Protein AF-A0A4Y7LE16-F1 (afdb_monomer)

Foldseek 3Di:
DFADWAFAQWDDFLQDIDGPDDPVLVVLLQLLQVLLQKDFAEKEKEHHQVRLPDPADFFQVRLLVRLVVVLVVPDPHHKYKYWYWHQDPVRFTDIDIWMWHFDPVSNVCSVVVQWDPDDPPDDDRQWTAGPAFDADPNDTDRTHGSVVGTDTFAEAADHHLADPPQDHPNDPDHRALLSLVVLCVVCVVPAPLNSCRHSRSLSVVCVVDPSVPPSSLSSNCNNVVHHDDPVVVVVSVVSNVDRPPRVVVVCVVPPDDDCVRVPRITMITTMDRNPPDPPDSRYDYYNVVVVVSVVSRVPSDDDDDDDDDDDDDDDDDDDDDDDDDDDDDPPDDDDDDDDDDD

InterPro domains:
  IPR007717 Nuclear pore localisation protein NPL4, C-terminal [PF05021] (2-112)
  IPR007717 Nuclear pore localisation protein NPL4, C-terminal [cd08061] (2-205)
  IPR016563 Nuclear protein localization protein 4 [PTHR12710] (2-265)

Nearest PDB structures (foldseek):
  6geb-assembly2_L  TM=5.257E-01  e=1.261E+00  Legionella pneumophila
  4fma-assembly17_L  TM=4.289E-01  e=3.053E+00  Escherichia coli
  3pcs-assembly1_A  TM=2.298E-01  e=1.189E+00  Escherichia coli O157:H7
  6j5i-assembly1_G  TM=2.534E-01  e=3.435E+00  Sus scrofa

Radius of gyration: 23.83 Å; Cα contacts (8 Å, |Δi|>4): 488; chains: 1; bounding box: 66×60×65 Å

Secondary structure (DSSP, 8-state):
-EEEEEEPPEEE-SS-EEE---HHHHHHHHHHHHHTTEEEEEEEEEEPTTTTTSS-SS-HHHHHHHHHHHHHH--SS-EEEEEEEEE-TTSPEEEEEEEEEE-HHHHHHHHTT-B-----SS--TTEEEEEEEEEETTEEEEEEEGGGGEEE-EEE----SSB--SPPTTSSSPPPTTHHHHHHHHTTTS-HHHHT-BHHHHHHHTTTS-TTTHHHHHHHHHHHTPPPPHHHHHHHHHHHHS---THHHHHHHS-----TT-TT--EEEEEEETT-----TTEEEBSHHHHHHHHHHHS----------------------PPP------SS----------

Solvent-accessible surface area (backbone atoms only — not comparable to full-atom values): 20648 Å² total; per-residue (Å²): 81,43,53,54,72,50,58,50,46,65,54,49,49,69,86,47,76,42,80,51,85,49,74,69,60,52,51,50,52,52,48,49,32,51,30,48,47,26,40,80,42,31,38,35,37,42,40,30,62,78,57,57,71,47,102,50,93,50,40,38,70,55,48,49,52,51,31,48,55,40,53,72,64,72,50,93,70,40,39,42,35,40,36,37,41,41,77,45,100,87,73,47,65,46,78,44,79,49,35,27,25,71,30,74,65,45,34,50,40,51,77,72,61,34,57,58,84,84,72,61,99,87,64,68,49,48,35,39,49,38,80,52,76,42,77,57,95,91,38,80,36,43,66,41,60,40,71,81,33,56,38,84,35,46,80,41,77,34,86,51,94,50,52,85,80,57,71,58,65,73,45,96,64,60,60,57,51,54,45,63,33,53,52,46,63,73,35,61,89,50,60,70,38,66,56,59,26,25,65,50,50,48,59,58,48,47,78,81,38,52,71,88,56,49,42,42,53,52,23,41,22,42,58,70,68,37,86,64,57,67,69,58,53,52,51,54,52,49,54,35,72,41,78,47,71,56,53,64,57,51,47,71,76,50,68,92,66,91,54,91,53,37,88,65,55,57,49,29,41,33,26,21,53,66,82,61,74,85,82,55,98,53,62,45,25,39,39,68,60,65,61,47,52,55,53,62,52,65,71,74,79,82,87,89,86,85,92,85,83,88,86,89,85,86,83,89,87,85,86,89,83,83,84,88,79,81,93,80,84,92,85,83,86,84,77,86,86,79,88,84,91,134

pLDDT: mean 72.23, std 23.32, range [19.69, 95.25]

Mean predicted aligned error: 13.64 Å

Organism: Papaver somniferum (NCBI:txid3469)

Structure (mmCIF, N/CA/C/O backbone):
data_AF-A0A4Y7LE16-F1
#
_entry.id   AF-A0A4Y7LE16-F1
#
loop_
_atom_site.group_PDB
_atom_site.id
_atom_site.type_symbol
_atom_site.label_atom_id
_atom_site.label_alt_id
_atom_site.label_comp_id
_atom_site.label_asym_id
_atom_site.label_entity_id
_atom_site.label_seq_id
_atom_site.pdbx_PDB_ins_code
_atom_site.Cartn_x
_atom_site.Cartn_y
_atom_site.Cartn_z
_atom_site.occupancy
_atom_site.B_iso_or_equiv
_atom_site.auth_seq_id
_atom_site.auth_comp_id
_atom_site.auth_asym_id
_atom_site.auth_atom_id
_atom_site.pdbx_PDB_model_num
ATOM 1 N N . MET A 1 1 ? -11.922 -4.313 -5.115 1.00 74.44 1 MET A N 1
ATOM 2 C CA . MET A 1 1 ? -12.400 -3.127 -4.373 1.00 74.44 1 MET A CA 1
ATOM 3 C C . MET A 1 1 ? -11.354 -2.796 -3.331 1.00 74.44 1 MET A C 1
ATOM 5 O O . MET A 1 1 ? -11.123 -3.649 -2.492 1.00 74.44 1 MET A O 1
ATOM 9 N N . VAL A 1 2 ? -10.659 -1.663 -3.438 1.00 82.69 2 VAL A N 1
ATOM 10 C CA . VAL A 1 2 ? -9.648 -1.237 -2.458 1.00 82.69 2 VAL A CA 1
ATOM 11 C C . VAL A 1 2 ? -10.363 -0.789 -1.188 1.00 82.69 2 VAL A C 1
ATOM 13 O O . VAL A 1 2 ? -11.269 0.041 -1.250 1.00 82.69 2 VAL A O 1
ATOM 16 N N . ASN A 1 3 ? -9.979 -1.375 -0.056 1.00 85.38 3 ASN A N 1
ATOM 17 C CA . ASN A 1 3 ? -10.619 -1.181 1.242 1.00 85.38 3 ASN A CA 1
ATOM 18 C C . ASN A 1 3 ? -9.786 -0.321 2.194 1.00 85.38 3 ASN A C 1
ATOM 20 O O . ASN A 1 3 ? -10.369 0.400 2.996 1.00 85.38 3 ASN A O 1
ATOM 24 N N . PHE A 1 4 ? -8.459 -0.387 2.099 1.00 88.88 4 PHE A N 1
ATOM 25 C CA . PHE A 1 4 ? -7.540 0.483 2.825 1.00 88.88 4 PHE A CA 1
ATOM 26 C C . PHE A 1 4 ? -6.203 0.587 2.083 1.00 88.88 4 PHE A C 1
ATOM 28 O O . PHE A 1 4 ? -5.933 -0.167 1.138 1.00 88.88 4 PHE A O 1
ATOM 35 N N . ILE A 1 5 ? -5.392 1.548 2.515 1.00 90.19 5 ILE A N 1
ATOM 36 C CA . ILE A 1 5 ? -4.054 1.828 2.007 1.00 90.19 5 ILE A CA 1
ATOM 37 C C . ILE A 1 5 ? -3.105 1.810 3.208 1.00 90.19 5 ILE A C 1
ATOM 39 O O . ILE A 1 5 ? -3.462 2.340 4.253 1.00 90.19 5 ILE A O 1
ATOM 43 N N . TYR A 1 6 ? -1.932 1.198 3.070 1.00 90.75 6 TYR A N 1
ATOM 44 C CA . TYR A 1 6 ? -0.879 1.229 4.092 1.00 90.75 6 TYR A CA 1
ATOM 45 C C . TYR A 1 6 ? 0.316 2.023 3.563 1.00 90.75 6 TYR A C 1
ATOM 47 O O . TYR A 1 6 ? 0.884 1.641 2.534 1.00 90.75 6 TYR A O 1
ATOM 55 N N . GLU A 1 7 ? 0.657 3.123 4.238 1.00 87.25 7 GLU A N 1
ATOM 56 C CA . GLU A 1 7 ? 1.784 3.999 3.891 1.00 87.25 7 GLU A CA 1
ATOM 57 C C . GLU A 1 7 ? 3.073 3.380 4.451 1.00 87.25 7 GLU A C 1
ATOM 59 O O . GLU A 1 7 ? 3.220 3.198 5.661 1.00 87.25 7 GLU A O 1
ATOM 64 N N . MET A 1 8 ? 3.991 3.000 3.559 1.00 83.75 8 MET A N 1
ATOM 65 C CA . MET A 1 8 ? 5.262 2.402 3.969 1.00 83.75 8 MET A CA 1
ATOM 66 C C . MET A 1 8 ? 6.151 3.460 4.629 1.00 83.75 8 MET A C 1
ATOM 68 O O . MET A 1 8 ? 6.063 4.634 4.267 1.00 83.75 8 MET A O 1
ATOM 72 N N . PRO A 1 9 ? 7.071 3.067 5.527 1.00 81.94 9 PRO A N 1
ATOM 73 C CA . PRO A 1 9 ? 8.130 3.964 5.946 1.00 81.94 9 PRO A CA 1
ATOM 74 C C . PRO A 1 9 ? 8.926 4.398 4.714 1.00 81.94 9 PRO A C 1
ATOM 76 O O . PRO A 1 9 ? 9.397 3.574 3.926 1.00 81.94 9 PRO A O 1
ATOM 79 N N . GLU A 1 10 ? 9.064 5.702 4.534 1.00 78.19 10 GLU A N 1
ATOM 80 C CA . GLU A 1 10 ? 9.651 6.293 3.339 1.00 78.19 10 GLU A CA 1
ATOM 81 C C . GLU A 1 10 ? 10.531 7.484 3.702 1.00 78.19 10 GLU A C 1
ATOM 83 O O . GLU A 1 10 ? 10.336 8.158 4.715 1.00 78.19 10 GLU A O 1
ATOM 88 N N . GLN A 1 11 ? 11.544 7.724 2.875 1.00 73.31 11 GLN A N 1
ATOM 89 C CA . GLN A 1 11 ? 12.444 8.855 3.014 1.00 73.31 11 GLN A CA 1
ATOM 90 C C . GLN A 1 11 ? 12.737 9.427 1.635 1.00 73.31 11 GLN A C 1
ATOM 92 O O . GLN A 1 11 ? 13.191 8.714 0.744 1.00 73.31 11 GLN A O 1
ATOM 97 N N . GLY A 1 12 ? 12.514 10.723 1.450 1.00 64.62 12 GLY A N 1
ATOM 98 C CA . GLY A 1 12 ? 12.685 11.327 0.140 1.00 64.62 12 GLY A CA 1
ATOM 99 C C . GLY A 1 12 ? 12.880 12.830 0.156 1.00 64.62 12 GLY A C 1
ATOM 100 O O . GLY A 1 12 ? 12.658 13.511 1.157 1.00 64.62 12 GLY A O 1
ATOM 101 N N . THR A 1 13 ? 13.318 13.328 -0.992 1.00 64.12 13 THR A N 1
ATOM 102 C CA . THR A 1 13 ? 13.233 14.733 -1.387 1.00 64.12 13 THR A CA 1
ATOM 103 C C . THR A 1 13 ? 12.050 14.907 -2.347 1.00 64.12 13 THR A C 1
ATOM 105 O O . THR A 1 13 ? 11.419 13.930 -2.738 1.00 64.12 13 THR A O 1
ATOM 108 N N . GLU A 1 14 ? 11.770 16.137 -2.783 1.00 60.12 14 GLU A N 1
ATOM 109 C CA . GLU A 1 14 ? 10.731 16.438 -3.790 1.00 60.12 14 GLU A CA 1
ATOM 110 C C . GLU A 1 14 ? 10.923 15.670 -5.120 1.00 60.12 14 GLU A C 1
ATOM 112 O O . GLU A 1 14 ? 9.996 15.509 -5.912 1.00 60.12 14 GLU A O 1
ATOM 117 N N . GLU A 1 15 ? 12.139 15.195 -5.390 1.00 56.81 15 GLU A N 1
ATOM 118 C CA . GLU A 1 15 ? 12.499 14.578 -6.668 1.00 56.81 15 GLU A CA 1
ATOM 119 C C . GLU A 1 15 ? 12.631 13.058 -6.589 1.00 56.81 15 GLU A C 1
ATOM 121 O O . GLU A 1 15 ? 12.464 12.388 -7.607 1.00 56.81 15 GLU A O 1
ATOM 126 N N . ASN A 1 16 ? 12.942 12.516 -5.407 1.00 63.41 16 ASN A N 1
ATOM 127 C CA . ASN A 1 16 ? 13.223 11.098 -5.213 1.00 63.41 16 ASN A CA 1
ATOM 128 C C . ASN A 1 16 ? 12.703 10.625 -3.859 1.00 63.41 16 ASN A C 1
ATOM 130 O O . ASN A 1 16 ? 13.104 11.153 -2.823 1.00 63.41 16 ASN A O 1
ATOM 134 N N . LEU A 1 17 ? 11.889 9.572 -3.876 1.00 69.25 17 LEU A N 1
ATOM 135 C CA . LEU A 1 17 ? 11.376 8.913 -2.684 1.00 69.25 17 LEU A CA 1
ATOM 136 C C . LEU A 1 17 ? 11.923 7.485 -2.602 1.00 69.25 17 LEU A C 1
ATOM 138 O O . LEU A 1 17 ? 11.795 6.695 -3.536 1.00 69.25 17 LEU A O 1
ATOM 142 N N . VAL A 1 18 ? 12.566 7.168 -1.482 1.00 72.75 18 VAL A N 1
ATOM 143 C CA . VAL A 1 18 ? 13.166 5.866 -1.196 1.00 72.75 18 VAL A CA 1
ATOM 144 C C . VAL A 1 18 ? 12.308 5.143 -0.166 1.00 72.75 18 VAL A C 1
ATOM 146 O O . VAL A 1 18 ? 12.023 5.669 0.910 1.00 72.75 18 VAL A O 1
ATOM 149 N N . LEU A 1 19 ? 11.914 3.912 -0.491 1.00 78.31 19 LEU A N 1
ATOM 150 C CA . LEU A 1 19 ? 11.148 3.053 0.407 1.00 78.31 19 LEU A CA 1
ATOM 151 C C . LEU A 1 19 ? 12.070 2.441 1.467 1.00 78.31 19 LEU A C 1
ATOM 153 O O . LEU A 1 19 ? 13.025 1.733 1.146 1.00 78.31 19 LEU A O 1
ATOM 157 N N . MET A 1 20 ? 11.753 2.671 2.737 1.00 79.88 20 MET A N 1
ATOM 158 C CA . MET A 1 20 ? 12.481 2.157 3.895 1.00 79.88 20 MET A CA 1
ATOM 159 C C . MET A 1 20 ? 11.787 0.894 4.415 1.00 79.88 20 MET A C 1
ATOM 161 O O . MET A 1 20 ? 11.190 0.897 5.490 1.00 79.88 20 MET A O 1
ATOM 165 N N . ARG A 1 21 ? 11.839 -0.191 3.627 1.00 78.19 21 ARG A N 1
ATOM 166 C CA . ARG A 1 21 ? 11.101 -1.432 3.922 1.00 78.19 21 ARG A CA 1
ATOM 167 C C . ARG A 1 21 ? 11.366 -1.948 5.336 1.00 78.19 21 ARG A C 1
ATOM 169 O O . ARG A 1 21 ? 12.507 -2.223 5.709 1.00 78.19 21 ARG A O 1
ATOM 176 N N . ASP A 1 22 ? 10.285 -2.155 6.078 1.00 84.25 22 ASP A N 1
ATOM 177 C CA . ASP A 1 22 ? 10.297 -2.765 7.400 1.00 84.25 22 ASP A CA 1
ATOM 178 C C . ASP A 1 22 ? 9.602 -4.121 7.354 1.00 84.25 22 ASP A C 1
ATOM 180 O O . ASP A 1 22 ? 8.380 -4.225 7.418 1.00 84.25 22 ASP A O 1
ATOM 184 N N . THR A 1 23 ? 10.403 -5.180 7.262 1.00 85.38 23 THR A N 1
ATOM 185 C CA . THR A 1 23 ? 9.898 -6.551 7.149 1.00 85.38 23 THR A CA 1
ATOM 186 C C . THR A 1 23 ? 9.054 -6.983 8.352 1.00 85.38 23 THR A C 1
ATOM 188 O O . THR A 1 23 ? 8.188 -7.842 8.203 1.00 85.38 23 THR A O 1
ATOM 191 N N . GLU A 1 24 ? 9.283 -6.432 9.546 1.00 86.31 24 GLU A N 1
ATOM 192 C CA . GLU A 1 24 ? 8.494 -6.799 10.725 1.00 86.31 24 GLU A CA 1
ATOM 193 C C . GLU A 1 24 ? 7.143 -6.082 10.731 1.00 86.31 24 GLU A C 1
ATOM 195 O O . GLU A 1 24 ? 6.124 -6.706 11.026 1.00 86.31 24 GLU A O 1
ATOM 200 N N . GLU A 1 25 ? 7.109 -4.804 10.351 1.00 87.00 25 GLU A N 1
ATOM 201 C CA . GLU A 1 25 ? 5.848 -4.073 10.191 1.00 87.00 25 GLU A CA 1
ATOM 202 C C . GLU A 1 25 ? 5.019 -4.628 9.025 1.00 87.00 25 GLU A C 1
ATOM 204 O O . GLU A 1 25 ? 3.828 -4.887 9.194 1.00 87.00 25 GLU A O 1
ATOM 209 N N . GLU A 1 26 ? 5.645 -4.931 7.884 1.00 89.06 26 GLU A N 1
ATOM 210 C CA . GLU A 1 26 ? 4.972 -5.544 6.732 1.00 89.06 26 GLU A CA 1
ATOM 211 C C . GLU A 1 26 ? 4.312 -6.885 7.096 1.00 89.06 26 GLU A C 1
ATOM 213 O O . GLU A 1 26 ? 3.175 -7.134 6.695 1.00 89.06 26 GLU A O 1
ATOM 218 N N . LYS A 1 27 ? 4.955 -7.725 7.922 1.00 89.81 27 LYS A N 1
ATOM 219 C CA . LYS A 1 27 ? 4.345 -8.972 8.426 1.00 89.81 27 LYS A CA 1
ATOM 220 C C . LYS A 1 27 ? 3.095 -8.714 9.262 1.00 89.81 27 LYS A C 1
ATOM 222 O O . LYS A 1 27 ? 2.128 -9.469 9.167 1.00 89.81 27 LYS A O 1
ATOM 227 N N . ILE A 1 28 ? 3.107 -7.672 10.092 1.00 91.50 28 ILE A N 1
ATOM 228 C CA . ILE A 1 28 ? 1.951 -7.286 10.909 1.00 91.50 28 ILE A CA 1
ATOM 229 C C . ILE A 1 28 ? 0.815 -6.803 10.006 1.00 91.50 28 ILE A C 1
ATOM 231 O O . ILE A 1 28 ? -0.328 -7.227 10.177 1.00 91.50 28 ILE A O 1
ATOM 235 N N . VAL A 1 29 ? 1.128 -5.967 9.016 1.00 93.06 29 VAL A N 1
ATOM 236 C CA . VAL A 1 29 ? 0.164 -5.484 8.020 1.00 93.06 29 VAL A CA 1
ATOM 237 C C . VAL A 1 29 ? -0.458 -6.652 7.253 1.00 93.06 29 VAL A C 1
ATOM 239 O O . VAL A 1 29 ? -1.680 -6.706 7.110 1.00 93.06 29 VAL A O 1
ATOM 242 N N . GLU A 1 30 ? 0.347 -7.620 6.809 1.00 91.38 30 GLU A N 1
ATOM 243 C CA . GLU A 1 30 ? -0.144 -8.829 6.141 1.00 91.38 30 GLU A CA 1
ATOM 244 C C . GLU A 1 30 ? -1.017 -9.692 7.064 1.00 91.38 30 GLU A C 1
ATOM 246 O O . GLU A 1 30 ? -2.058 -10.191 6.628 1.00 91.38 30 GLU A O 1
ATOM 251 N N . ALA A 1 31 ? -0.660 -9.826 8.345 1.00 91.75 31 ALA A N 1
ATOM 252 C CA . ALA A 1 31 ? -1.461 -10.555 9.328 1.00 91.75 31 ALA A CA 1
ATOM 253 C C . ALA A 1 31 ? -2.826 -9.888 9.573 1.00 91.75 31 ALA A C 1
ATOM 255 O O . ALA A 1 31 ? -3.853 -10.573 9.581 1.00 91.75 31 ALA A O 1
ATOM 256 N N . ILE A 1 32 ? -2.859 -8.557 9.714 1.00 94.31 32 ILE A N 1
ATOM 257 C CA . ILE A 1 32 ? -4.102 -7.782 9.848 1.00 94.31 32 ILE A CA 1
ATOM 258 C C . ILE A 1 32 ? -4.946 -7.926 8.582 1.00 94.31 32 ILE A C 1
ATOM 260 O O . ILE A 1 32 ? -6.128 -8.258 8.666 1.00 94.31 32 ILE A O 1
ATOM 264 N N . ALA A 1 33 ? -4.346 -7.731 7.404 1.00 92.88 33 ALA A N 1
ATOM 265 C CA . ALA A 1 33 ? -5.033 -7.874 6.127 1.00 92.88 33 ALA A CA 1
ATOM 266 C C . ALA A 1 33 ? -5.663 -9.267 5.998 1.00 92.88 33 ALA A C 1
ATOM 268 O O . ALA A 1 33 ? -6.866 -9.375 5.759 1.00 92.88 33 ALA A O 1
ATOM 269 N N . SER A 1 34 ? -4.889 -10.325 6.250 1.00 91.69 34 SER A N 1
ATOM 270 C CA . SER A 1 34 ? -5.378 -11.703 6.206 1.00 91.69 34 SER A CA 1
ATOM 271 C C . SER A 1 34 ? -6.506 -11.942 7.213 1.00 91.69 34 SER A C 1
ATOM 273 O O . SER A 1 34 ? -7.497 -12.585 6.869 1.00 91.69 34 SER A O 1
ATOM 275 N N . GLY A 1 35 ? -6.388 -11.422 8.438 1.00 91.19 35 GLY A N 1
ATOM 276 C CA . GLY A 1 35 ? -7.419 -11.542 9.472 1.00 91.19 35 GLY A CA 1
ATOM 277 C C . GLY A 1 35 ? -8.715 -10.800 9.135 1.00 91.19 35 GLY A C 1
ATOM 278 O O . GLY A 1 35 ? -9.786 -11.198 9.582 1.00 91.19 35 GLY A O 1
ATOM 279 N N . LEU A 1 36 ? -8.636 -9.737 8.332 1.00 92.50 36 LEU A N 1
ATOM 280 C CA . LEU A 1 36 ? -9.790 -9.004 7.807 1.00 92.50 36 LEU A CA 1
ATOM 281 C C . LEU A 1 36 ? -10.374 -9.642 6.534 1.00 92.50 36 LEU A C 1
ATOM 283 O O . LEU A 1 36 ? -11.342 -9.120 5.976 1.00 92.50 36 LEU A O 1
ATOM 287 N N . GLY A 1 37 ? -9.795 -10.745 6.050 1.00 90.69 37 GLY A N 1
ATOM 288 C CA . GLY A 1 37 ? -10.159 -11.346 4.768 1.00 90.69 37 GLY A CA 1
ATOM 289 C C . GLY A 1 37 ? -9.792 -10.452 3.586 1.00 90.69 37 GLY A C 1
ATOM 290 O O . GLY A 1 37 ? -10.554 -10.352 2.626 1.00 90.69 37 GLY A O 1
ATOM 291 N N . MET A 1 38 ? -8.658 -9.761 3.674 1.00 91.75 38 MET A N 1
ATOM 292 C CA . MET A 1 38 ? -8.131 -8.859 2.657 1.00 91.75 38 MET A CA 1
ATOM 293 C C . MET A 1 38 ? -6.740 -9.305 2.197 1.00 91.75 38 MET A C 1
ATOM 295 O O . MET A 1 38 ? -6.036 -10.042 2.885 1.00 91.75 38 MET A O 1
ATOM 299 N N . ARG A 1 39 ? -6.330 -8.849 1.015 1.00 90.75 39 ARG A N 1
ATOM 300 C CA . ARG A 1 39 ? -5.022 -9.134 0.421 1.00 90.75 39 ARG A CA 1
ATOM 301 C C . ARG A 1 39 ? -4.438 -7.898 -0.250 1.00 90.75 39 ARG A C 1
ATOM 303 O O . ARG A 1 39 ? -5.181 -7.074 -0.787 1.00 90.75 39 ARG A O 1
ATOM 310 N N . ARG A 1 40 ? -3.109 -7.809 -0.266 1.00 91.56 40 ARG A N 1
ATOM 311 C CA . ARG A 1 40 ? -2.362 -6.806 -1.033 1.00 91.56 40 ARG A CA 1
ATOM 312 C C . ARG A 1 40 ? -2.530 -7.068 -2.532 1.00 91.56 40 ARG A C 1
ATOM 314 O O . ARG A 1 40 ? -2.435 -8.216 -2.965 1.00 91.56 40 ARG A O 1
ATOM 321 N N . VAL A 1 41 ? -2.789 -6.026 -3.317 1.00 90.06 41 VAL A N 1
ATOM 322 C CA . VAL A 1 41 ? -3.028 -6.134 -4.775 1.00 90.06 41 VAL A CA 1
ATOM 323 C C . VAL A 1 41 ? -2.332 -5.080 -5.611 1.00 90.06 41 VAL A C 1
ATOM 325 O O . VAL A 1 41 ? -2.481 -5.067 -6.832 1.00 90.06 41 VAL A O 1
ATOM 328 N N . GLY A 1 42 ? -1.649 -4.145 -4.975 1.00 91.12 42 GLY A N 1
ATOM 329 C CA . GLY A 1 42 ? -1.099 -3.041 -5.717 1.00 91.12 42 GLY A CA 1
ATOM 330 C C . GLY A 1 42 ? -0.270 -2.102 -4.884 1.00 91.12 42 GLY A C 1
ATOM 331 O O . GLY A 1 42 ? -0.129 -2.247 -3.668 1.00 91.12 42 GLY A O 1
ATOM 332 N N . PHE A 1 43 ? 0.233 -1.118 -5.598 1.00 91.06 43 PHE A N 1
ATOM 333 C CA . PHE A 1 43 ? 1.071 -0.047 -5.128 1.00 91.06 43 PHE A CA 1
ATOM 334 C C . PHE A 1 43 ? 0.494 1.275 -5.623 1.00 91.06 43 PHE A C 1
ATOM 336 O O . PHE A 1 43 ? -0.045 1.344 -6.726 1.00 91.06 43 PHE A O 1
ATOM 343 N N . ILE A 1 44 ? 0.573 2.313 -4.805 1.00 90.06 44 ILE A N 1
ATOM 344 C CA . ILE A 1 44 ? 0.193 3.667 -5.174 1.00 90.06 44 ILE A CA 1
ATOM 345 C C . ILE A 1 44 ? 1.274 4.644 -4.762 1.00 90.06 44 ILE A C 1
ATOM 347 O O . ILE A 1 44 ? 1.774 4.563 -3.646 1.00 90.06 44 ILE A O 1
ATOM 351 N N . PHE A 1 45 ? 1.570 5.602 -5.627 1.00 87.94 45 PHE A N 1
ATOM 352 C CA . PHE A 1 45 ? 2.481 6.690 -5.311 1.00 87.94 45 PHE A CA 1
ATOM 353 C C . PHE A 1 45 ? 2.047 7.992 -5.984 1.00 87.94 45 PHE A C 1
ATOM 355 O O . PHE A 1 45 ? 1.213 8.009 -6.895 1.00 87.94 45 PHE A O 1
ATOM 362 N N . THR A 1 46 ? 2.598 9.096 -5.505 1.00 82.81 46 THR A N 1
ATOM 363 C CA . THR A 1 46 ? 2.416 10.444 -6.064 1.00 82.81 46 THR A CA 1
ATOM 364 C C . THR A 1 46 ? 3.612 10.889 -6.880 1.00 82.81 46 THR A C 1
ATOM 366 O O . THR A 1 46 ? 4.748 10.672 -6.468 1.00 82.81 46 THR A O 1
ATOM 369 N N . GLN A 1 47 ? 3.338 11.629 -7.951 1.00 78.62 47 GLN A N 1
ATOM 370 C CA . GLN A 1 47 ? 4.320 12.468 -8.634 1.00 78.62 47 GLN A CA 1
ATOM 371 C C . GLN A 1 47 ? 4.171 13.922 -8.188 1.00 78.62 47 GLN A C 1
ATOM 373 O O . GLN A 1 47 ? 3.053 14.448 -8.111 1.00 78.62 47 GLN A O 1
ATOM 378 N N . THR A 1 48 ? 5.297 14.594 -7.945 1.00 69.06 48 THR A N 1
ATOM 379 C CA . THR A 1 48 ? 5.301 16.016 -7.578 1.00 69.06 48 THR A CA 1
ATOM 380 C C .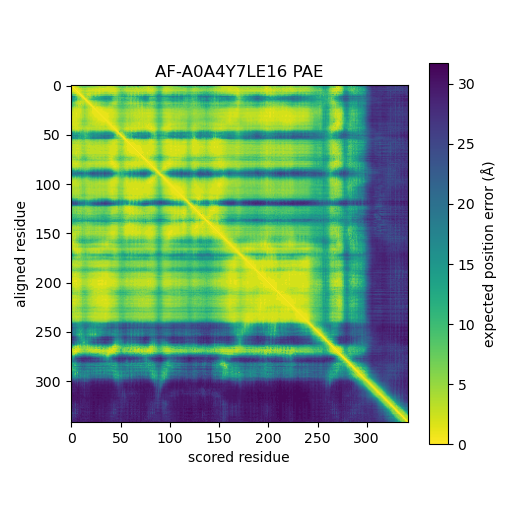 THR A 1 48 ? 4.870 16.914 -8.732 1.00 69.06 48 THR A C 1
ATOM 382 O O . THR A 1 48 ? 4.873 16.524 -9.902 1.00 69.06 48 THR A O 1
ATOM 385 N N . ILE A 1 49 ? 4.535 18.169 -8.418 1.00 63.31 49 ILE A N 1
ATOM 386 C CA . ILE A 1 49 ? 4.122 19.186 -9.402 1.00 63.31 49 ILE A CA 1
ATOM 387 C C . ILE A 1 49 ? 5.204 19.410 -10.479 1.00 63.31 49 ILE A C 1
ATOM 389 O O . ILE A 1 49 ? 4.893 19.730 -11.627 1.00 63.31 49 ILE A O 1
ATOM 393 N N . GLY A 1 50 ? 6.487 19.256 -10.131 1.00 60.62 50 GLY A N 1
ATOM 394 C CA . GLY A 1 50 ? 7.596 19.346 -11.085 1.00 60.62 50 GLY A CA 1
ATOM 395 C C . GLY A 1 50 ? 7.671 18.148 -12.038 1.00 60.62 50 GLY A C 1
ATOM 396 O O . GLY A 1 50 ? 7.995 18.312 -13.216 1.00 60.62 50 GLY A O 1
ATOM 397 N N . GLN A 1 51 ? 7.336 16.951 -11.556 1.00 58.06 51 GLN A N 1
ATOM 398 C CA . GLN A 1 51 ? 7.296 15.726 -12.358 1.00 58.06 51 GLN A CA 1
ATOM 399 C C . GLN A 1 51 ? 6.037 15.653 -13.232 1.00 58.06 51 GLN A C 1
ATOM 401 O O . GLN A 1 51 ? 6.129 15.243 -14.387 1.00 58.06 51 GLN A O 1
ATOM 406 N N . SER A 1 52 ? 4.893 16.143 -12.741 1.00 57.16 52 SER A N 1
ATOM 407 C CA . SER A 1 52 ? 3.612 16.124 -13.464 1.00 57.16 52 SER A CA 1
ATOM 408 C C . SER A 1 52 ? 3.572 17.026 -14.707 1.00 57.16 52 SER A C 1
ATOM 410 O O . SER A 1 52 ? 2.656 16.913 -15.523 1.00 57.16 52 SER A O 1
ATOM 412 N N . LYS A 1 53 ? 4.572 17.902 -14.879 1.00 58.69 53 LYS A N 1
ATOM 413 C CA . LYS A 1 53 ? 4.761 18.767 -16.057 1.00 58.69 53 LYS A CA 1
ATOM 414 C C . LYS A 1 53 ? 5.573 18.125 -17.189 1.00 58.69 53 LYS A C 1
ATOM 416 O O . LYS A 1 53 ? 5.807 18.789 -18.196 1.00 58.69 53 LYS A O 1
ATOM 421 N N . LYS A 1 54 ? 6.056 16.891 -17.026 1.00 66.81 54 LYS A N 1
ATOM 422 C CA . LYS A 1 54 ? 6.915 16.217 -18.012 1.00 66.81 54 LYS A CA 1
ATOM 423 C C . LYS A 1 54 ? 6.091 15.376 -19.000 1.00 66.81 54 LYS A C 1
ATOM 425 O O . LYS A 1 54 ? 5.034 14.861 -18.654 1.00 66.81 54 LYS A O 1
ATOM 430 N N . ASP A 1 55 ? 6.606 15.206 -20.222 1.00 75.94 55 ASP A N 1
ATOM 431 C CA . ASP A 1 55 ? 5.950 14.484 -21.335 1.00 75.94 55 ASP A CA 1
ATOM 432 C C . ASP A 1 55 ? 6.090 12.945 -21.244 1.00 75.94 55 ASP A C 1
ATOM 434 O O . ASP A 1 55 ? 6.382 12.262 -22.236 1.00 75.94 55 ASP A O 1
ATOM 438 N N . TYR A 1 56 ? 5.913 12.382 -20.049 1.00 80.62 56 TYR A N 1
ATOM 439 C CA . TYR A 1 56 ? 5.875 10.936 -19.824 1.00 80.62 56 TYR A CA 1
ATOM 440 C C . TYR A 1 56 ? 4.897 10.578 -18.705 1.00 80.62 56 TYR A C 1
ATOM 442 O O . TYR A 1 56 ? 4.662 11.366 -17.792 1.00 80.62 56 TYR A O 1
ATOM 450 N N . THR A 1 57 ? 4.332 9.371 -18.771 1.00 85.31 57 THR A N 1
ATOM 451 C CA . THR A 1 57 ? 3.432 8.866 -17.727 1.00 85.31 57 THR A CA 1
ATOM 452 C C . THR A 1 57 ? 4.220 8.409 -16.508 1.00 85.31 57 THR A C 1
ATOM 454 O O . THR A 1 57 ? 4.032 8.941 -15.417 1.00 85.31 57 THR A O 1
ATOM 457 N N . LEU A 1 58 ? 5.137 7.460 -16.716 1.00 87.94 58 LEU A N 1
ATOM 458 C CA . LEU A 1 58 ? 6.066 6.960 -15.708 1.00 87.94 58 LEU A CA 1
ATOM 459 C C . LEU A 1 58 ? 7.505 7.129 -16.188 1.00 87.94 58 LEU A C 1
ATOM 461 O O . LEU A 1 58 ? 7.819 6.915 -17.360 1.00 87.94 58 LEU A O 1
ATOM 465 N N . SER A 1 59 ? 8.376 7.500 -15.263 1.00 87.94 59 SER A N 1
ATOM 466 C CA . SER A 1 59 ? 9.822 7.494 -15.436 1.00 87.94 59 SER A CA 1
ATOM 467 C C . SER A 1 59 ? 10.382 6.075 -15.333 1.00 87.94 59 SER A C 1
ATOM 469 O O . SER A 1 59 ? 9.734 5.166 -14.815 1.00 87.94 59 SER A O 1
ATOM 471 N N . ASN A 1 60 ? 11.614 5.873 -15.798 1.00 87.94 60 ASN A N 1
ATOM 472 C CA . ASN A 1 60 ? 12.276 4.573 -15.708 1.00 87.94 60 ASN A CA 1
ATOM 473 C C . ASN A 1 60 ? 12.354 4.036 -14.274 1.00 87.94 60 ASN A C 1
ATOM 475 O O . ASN A 1 60 ? 12.077 2.860 -14.061 1.00 87.94 60 ASN A O 1
ATOM 479 N N . SER A 1 61 ? 12.690 4.880 -13.295 1.00 85.69 61 SER A N 1
ATOM 480 C CA . SER A 1 61 ? 12.767 4.471 -11.889 1.00 85.69 61 SER A CA 1
ATOM 481 C C . SER A 1 61 ? 11.410 3.999 -11.364 1.00 85.69 61 SER A C 1
ATOM 483 O O . SER A 1 61 ? 11.338 2.968 -10.701 1.00 85.69 61 SER A O 1
ATOM 485 N N . GLU A 1 62 ? 10.329 4.694 -11.720 1.00 88.56 62 GLU A N 1
ATOM 486 C CA . GLU A 1 62 ? 8.958 4.317 -11.353 1.00 88.56 62 GLU A CA 1
ATOM 487 C C . GLU A 1 62 ? 8.517 3.022 -12.052 1.00 88.56 62 GLU A C 1
ATOM 489 O O . GLU A 1 62 ? 7.889 2.172 -11.424 1.00 88.56 62 GLU A O 1
ATOM 494 N N . VAL A 1 63 ? 8.881 2.823 -13.326 1.00 91.19 63 VAL A N 1
ATOM 495 C CA . VAL A 1 63 ? 8.632 1.564 -14.053 1.00 91.19 63 VAL A CA 1
ATOM 496 C C . VAL A 1 63 ? 9.373 0.401 -13.400 1.00 91.19 63 VAL A C 1
ATOM 498 O O . VAL A 1 63 ? 8.783 -0.660 -13.207 1.00 91.19 63 VAL A O 1
ATOM 501 N N . LEU A 1 64 ? 10.646 0.588 -13.042 1.00 90.69 64 LEU A N 1
ATOM 502 C CA . LEU A 1 64 ? 11.448 -0.436 -12.374 1.00 90.69 64 LEU A CA 1
ATOM 503 C C . LEU A 1 64 ? 10.875 -0.785 -11.004 1.00 90.69 64 LEU A C 1
ATOM 505 O O . LEU A 1 64 ? 10.701 -1.965 -10.716 1.00 90.69 64 LEU A O 1
ATOM 509 N N . GLN A 1 65 ? 10.513 0.217 -10.201 1.00 88.88 65 GLN A N 1
ATOM 510 C CA . GLN A 1 65 ? 9.893 0.005 -8.894 1.00 88.88 65 GLN A CA 1
ATOM 511 C C . GLN A 1 65 ? 8.534 -0.702 -9.022 1.00 88.88 65 GLN A C 1
ATOM 513 O O . GLN A 1 65 ? 8.254 -1.660 -8.302 1.00 88.88 65 GLN A O 1
ATOM 518 N N . ALA A 1 66 ? 7.694 -0.294 -9.978 1.00 91.56 66 ALA A N 1
ATOM 519 C CA . ALA A 1 66 ? 6.417 -0.952 -10.243 1.00 91.56 66 ALA A CA 1
ATOM 520 C C . ALA A 1 66 ? 6.598 -2.406 -10.715 1.00 91.56 66 ALA A C 1
ATOM 522 O O . ALA A 1 66 ? 5.854 -3.291 -10.286 1.00 91.56 66 ALA A O 1
ATOM 523 N N . ALA A 1 67 ? 7.587 -2.667 -11.575 1.00 92.00 67 ALA A N 1
ATOM 524 C CA . ALA A 1 67 ? 7.908 -4.004 -12.066 1.00 92.00 67 ALA A CA 1
ATOM 525 C C . ALA A 1 67 ? 8.497 -4.903 -10.969 1.00 92.00 67 ALA A C 1
ATOM 527 O O . ALA A 1 67 ? 8.173 -6.092 -10.927 1.00 92.00 67 ALA A O 1
ATOM 528 N N . GLU A 1 68 ? 9.310 -4.344 -10.069 1.00 91.12 68 GLU A N 1
ATOM 529 C CA . GLU A 1 68 ? 9.835 -5.026 -8.887 1.00 91.12 68 GLU A CA 1
ATOM 530 C C . GLU A 1 68 ? 8.695 -5.476 -7.975 1.00 91.12 68 GLU A C 1
ATOM 532 O O . GLU A 1 68 ? 8.538 -6.675 -7.740 1.00 91.12 68 GLU A O 1
ATOM 537 N N . LEU A 1 69 ? 7.827 -4.548 -7.561 1.00 90.19 69 LEU A N 1
ATOM 538 C CA . LEU A 1 69 ? 6.709 -4.840 -6.662 1.00 90.19 69 LEU A CA 1
ATOM 539 C C . LEU A 1 69 ? 5.692 -5.812 -7.283 1.00 90.19 69 LEU A C 1
ATOM 541 O O . LEU A 1 69 ? 5.242 -6.753 -6.623 1.00 90.19 69 LEU A O 1
ATOM 545 N N . HIS A 1 70 ? 5.363 -5.654 -8.571 1.00 92.44 70 HIS A N 1
ATOM 546 C CA . HIS A 1 70 ? 4.521 -6.622 -9.286 1.00 92.44 70 HIS A CA 1
ATOM 547 C C . HIS A 1 70 ? 5.216 -7.988 -9.349 1.00 92.44 70 HIS A C 1
ATOM 549 O O . HIS A 1 70 ? 4.608 -9.021 -9.058 1.00 92.44 70 HIS A O 1
ATOM 555 N N . GLY A 1 71 ? 6.509 -8.011 -9.666 1.00 89.19 71 GLY A N 1
ATOM 556 C CA . GLY A 1 71 ? 7.306 -9.225 -9.765 1.00 89.19 71 GLY A CA 1
ATOM 557 C C . GLY A 1 71 ? 7.372 -10.021 -8.461 1.00 89.19 71 GLY A C 1
ATOM 558 O O . GLY A 1 71 ? 7.167 -11.242 -8.508 1.00 89.19 71 GLY A O 1
ATOM 559 N N . GLU A 1 72 ? 7.615 -9.335 -7.341 1.00 89.19 72 GLU A N 1
ATOM 560 C CA . GLU A 1 72 ? 7.655 -9.876 -5.977 1.00 89.19 72 GLU A CA 1
ATOM 561 C C . GLU A 1 72 ? 6.291 -10.397 -5.515 1.00 89.19 72 GLU A C 1
ATOM 563 O O . GLU A 1 72 ? 6.223 -11.433 -4.855 1.00 89.19 72 GLU A O 1
ATOM 568 N N . SER A 1 73 ? 5.196 -9.730 -5.902 1.00 86.56 73 SER A N 1
ATOM 569 C CA . SER A 1 73 ? 3.846 -10.114 -5.470 1.00 86.56 73 SER A CA 1
ATOM 570 C C . SER A 1 73 ? 3.444 -11.534 -5.888 1.00 86.56 73 SER A C 1
ATOM 572 O O . SER A 1 73 ? 2.596 -12.156 -5.251 1.00 86.56 73 SER A O 1
ATOM 574 N N . GLY A 1 74 ? 3.999 -12.036 -6.999 1.00 83.94 74 GLY A N 1
ATOM 575 C CA . GLY A 1 74 ? 3.591 -13.303 -7.610 1.00 83.94 74 GLY A CA 1
ATOM 576 C C . GLY A 1 74 ? 2.157 -13.309 -8.160 1.00 83.94 74 GLY A C 1
ATOM 577 O O . GLY A 1 74 ? 1.688 -14.348 -8.628 1.00 83.94 74 GLY A O 1
ATOM 578 N N . LEU A 1 75 ? 1.457 -12.172 -8.128 1.00 85.19 75 LEU A N 1
ATOM 579 C CA . LEU A 1 75 ? 0.085 -12.046 -8.596 1.00 85.19 75 LEU A CA 1
ATOM 580 C C . LEU A 1 75 ? 0.050 -11.802 -10.105 1.00 85.19 75 LEU A C 1
ATOM 582 O O . LEU A 1 75 ? 0.810 -11.004 -10.652 1.00 85.19 75 LEU A O 1
ATOM 586 N N . LYS A 1 76 ? -0.889 -12.469 -10.784 1.00 83.56 76 LYS A N 1
ATOM 587 C CA . LYS A 1 76 ? -1.168 -12.192 -12.199 1.00 83.56 76 LYS A CA 1
ATOM 588 C C . LYS A 1 76 ? -1.736 -10.783 -12.389 1.00 83.56 76 LYS A C 1
ATOM 590 O O . LYS A 1 76 ? -1.420 -10.115 -13.363 1.00 83.56 76 LYS A O 1
ATOM 595 N N . GLU A 1 77 ? -2.570 -10.354 -11.451 1.00 85.31 77 GLU A N 1
ATOM 596 C CA . GLU A 1 77 ? -3.217 -9.045 -11.444 1.00 85.31 77 GLU A CA 1
ATOM 597 C C . GLU A 1 77 ? -2.600 -8.215 -10.316 1.00 85.31 77 GLU A C 1
ATOM 599 O O . GLU A 1 77 ? -2.750 -8.556 -9.138 1.00 85.31 77 GLU A O 1
ATOM 604 N N . TRP A 1 78 ? -1.887 -7.155 -10.695 1.00 89.69 78 TRP A N 1
ATOM 605 C CA . TRP A 1 78 ? -1.274 -6.181 -9.796 1.00 89.69 78 TRP A CA 1
ATOM 606 C C . TRP A 1 78 ? -1.491 -4.783 -10.354 1.00 89.69 78 TRP A C 1
ATOM 608 O O . TRP A 1 78 ? -1.326 -4.550 -11.552 1.00 89.69 78 TRP A O 1
ATOM 618 N N . VAL A 1 79 ? -1.857 -3.859 -9.476 1.00 90.75 79 VAL A N 1
ATOM 619 C CA . VAL A 1 79 ? -2.184 -2.485 -9.846 1.00 90.75 79 VAL A CA 1
ATOM 620 C C . VAL A 1 79 ? -1.103 -1.536 -9.362 1.00 90.75 79 VAL A C 1
ATOM 622 O O . VAL A 1 79 ? -0.762 -1.530 -8.185 1.00 90.75 79 VAL A O 1
ATOM 625 N N . THR A 1 80 ? -0.663 -0.658 -10.245 1.00 91.56 80 THR A N 1
ATOM 626 C CA . THR A 1 80 ? 0.131 0.527 -9.943 1.00 91.56 80 THR A CA 1
ATOM 627 C C . THR A 1 80 ? -0.748 1.756 -10.148 1.00 91.56 80 THR A C 1
ATOM 629 O O . THR A 1 80 ? -1.077 2.111 -11.278 1.00 91.56 80 THR A O 1
ATOM 632 N N . ALA A 1 81 ? -1.173 2.391 -9.061 1.00 90.50 81 ALA A N 1
ATOM 633 C CA . ALA A 1 81 ? -1.915 3.642 -9.108 1.00 90.50 81 ALA A CA 1
ATOM 634 C C . ALA A 1 81 ? -0.959 4.835 -8.984 1.00 90.50 81 ALA A C 1
ATOM 636 O O . ALA A 1 81 ? -0.013 4.822 -8.202 1.00 90.50 81 ALA A O 1
ATOM 637 N N . LEU A 1 82 ? -1.231 5.874 -9.755 1.00 87.75 82 LEU A N 1
ATOM 638 C CA . LEU A 1 82 ? -0.461 7.098 -9.821 1.00 87.75 82 LEU A CA 1
ATOM 639 C C . LEU A 1 82 ? -1.363 8.273 -9.455 1.00 87.75 82 LEU A C 1
ATOM 641 O O . LEU A 1 82 ? -2.469 8.414 -9.979 1.00 87.75 82 LEU A O 1
ATOM 645 N N . VAL A 1 83 ? -0.869 9.129 -8.568 1.00 86.38 83 VAL A N 1
ATOM 646 C CA . VAL A 1 83 ? -1.535 10.367 -8.168 1.00 86.38 83 VAL A CA 1
ATOM 647 C C . VAL A 1 83 ? -0.732 11.547 -8.706 1.00 86.38 83 VAL A C 1
ATOM 649 O O . VAL A 1 83 ? 0.406 11.775 -8.300 1.00 86.38 83 VAL A O 1
ATOM 652 N N . LYS A 1 84 ? -1.322 12.304 -9.630 1.00 82.62 84 LYS A N 1
ATOM 653 C CA . LYS A 1 84 ? -0.727 13.512 -10.205 1.00 82.62 84 LYS A CA 1
ATOM 654 C C . LYS A 1 84 ? -1.327 14.740 -9.541 1.00 82.62 84 LYS A C 1
ATOM 656 O O . LYS A 1 84 ? -2.532 14.968 -9.626 1.00 82.62 84 LYS A O 1
ATOM 661 N N . LEU A 1 85 ? -0.472 15.558 -8.938 1.00 74.94 85 LEU A N 1
ATOM 662 C CA . LEU A 1 85 ? -0.850 16.870 -8.424 1.00 74.94 85 LEU A CA 1
ATOM 663 C C . LEU A 1 85 ? -0.682 17.912 -9.537 1.00 74.94 85 LEU A C 1
ATOM 665 O O . LEU A 1 85 ? 0.408 18.070 -10.102 1.00 74.94 85 LEU A O 1
ATOM 669 N N . LYS A 1 86 ? -1.764 18.617 -9.873 1.00 69.94 86 LYS A N 1
ATOM 670 C CA . LYS A 1 86 ? -1.768 19.722 -10.838 1.00 69.94 86 LYS A CA 1
ATOM 671 C C . LYS A 1 86 ? -2.130 21.013 -10.126 1.00 69.94 86 LYS A C 1
ATOM 673 O O . LYS A 1 86 ? -3.131 21.077 -9.431 1.00 69.94 86 LYS A O 1
ATOM 678 N N . VAL A 1 87 ? -1.344 22.064 -10.324 1.00 68.44 87 VAL A N 1
ATOM 679 C CA . VAL A 1 87 ? -1.705 23.398 -9.827 1.00 68.44 87 VAL A CA 1
ATOM 680 C C . VAL A 1 87 ? -2.619 24.054 -10.855 1.00 68.44 87 VAL A C 1
ATOM 682 O O . VAL A 1 87 ? -2.250 24.164 -12.025 1.00 68.44 87 VAL A O 1
ATOM 685 N N . ASN A 1 88 ? -3.813 24.454 -10.431 1.00 67.31 88 ASN A N 1
ATOM 686 C CA . ASN A 1 88 ? -4.757 25.201 -11.247 1.00 67.31 88 ASN A CA 1
ATOM 687 C C . ASN A 1 88 ? -4.348 26.685 -11.345 1.00 67.31 88 ASN A C 1
ATOM 689 O O . ASN A 1 88 ? -3.509 27.178 -10.587 1.00 67.31 88 ASN A O 1
ATOM 693 N N . GLU A 1 89 ? -4.946 27.412 -12.288 1.00 65.25 89 GLU A N 1
ATOM 694 C CA . GLU A 1 89 ? -4.622 28.823 -12.557 1.00 65.25 89 GLU A CA 1
ATOM 695 C C . GLU A 1 89 ? -4.927 29.761 -11.370 1.00 65.25 89 GLU A C 1
ATOM 697 O O . GLU A 1 89 ? -4.364 30.850 -11.278 1.00 65.25 89 GLU A O 1
ATOM 702 N N . GLU A 1 90 ? -5.760 29.323 -10.422 1.00 64.44 90 GLU A N 1
ATOM 703 C CA . GLU A 1 90 ? -6.116 30.058 -9.202 1.00 64.44 90 GLU A CA 1
ATOM 704 C C . GLU A 1 90 ? -5.204 29.729 -8.001 1.00 64.44 90 GLU A C 1
ATOM 706 O O . GLU A 1 90 ? -5.409 30.243 -6.899 1.00 64.44 90 GLU A O 1
ATOM 711 N N . GLY A 1 91 ? -4.177 28.893 -8.196 1.00 59.97 91 GLY A N 1
ATOM 712 C CA . GLY A 1 91 ? -3.234 28.478 -7.152 1.00 59.97 91 GLY A CA 1
ATOM 713 C C . GLY A 1 91 ? -3.747 27.375 -6.216 1.00 59.97 91 GLY A C 1
ATOM 714 O O . GLY A 1 91 ? -3.123 27.107 -5.193 1.00 59.97 91 GLY A O 1
ATOM 715 N N . GLY A 1 92 ? -4.871 26.736 -6.540 1.00 60.69 92 GLY A N 1
ATOM 716 C CA . GLY A 1 92 ? -5.339 25.495 -5.923 1.00 60.69 92 GLY A CA 1
ATOM 717 C C . GLY A 1 92 ? -4.689 24.256 -6.548 1.00 60.69 92 GLY A C 1
ATOM 718 O O . GLY A 1 92 ? -4.293 24.275 -7.710 1.00 60.69 92 GLY A O 1
ATOM 719 N N . ALA A 1 93 ? -4.576 23.168 -5.786 1.00 66.00 93 ALA A N 1
ATOM 720 C CA . ALA A 1 93 ? -4.096 21.881 -6.288 1.00 66.00 93 ALA A CA 1
ATOM 721 C C . ALA A 1 93 ? -5.289 20.982 -6.655 1.00 66.00 93 ALA A C 1
ATOM 723 O O . ALA A 1 93 ? -6.134 20.706 -5.806 1.00 66.00 93 ALA A O 1
ATOM 724 N N . ASP A 1 94 ? -5.347 20.545 -7.909 1.00 72.56 94 ASP A N 1
ATOM 725 C CA . ASP A 1 94 ? -6.231 19.495 -8.408 1.00 72.56 94 ASP A CA 1
ATOM 726 C C . ASP A 1 94 ? -5.498 18.143 -8.387 1.00 72.56 94 ASP A C 1
ATOM 728 O O . ASP A 1 94 ? -4.297 18.065 -8.675 1.00 72.56 94 ASP A O 1
ATOM 732 N N . VAL A 1 95 ? -6.211 17.077 -8.025 1.00 78.56 95 VAL A N 1
ATOM 733 C CA . VAL A 1 95 ? -5.646 15.735 -7.831 1.00 78.56 95 VAL A CA 1
ATOM 734 C C . VAL A 1 95 ? -6.191 14.805 -8.905 1.00 78.56 95 VAL A C 1
ATOM 736 O O . VAL A 1 95 ? -7.378 14.494 -8.936 1.00 78.56 95 VAL A O 1
ATOM 739 N N . HIS A 1 96 ? -5.314 14.309 -9.776 1.00 82.88 96 HIS A N 1
ATOM 740 C CA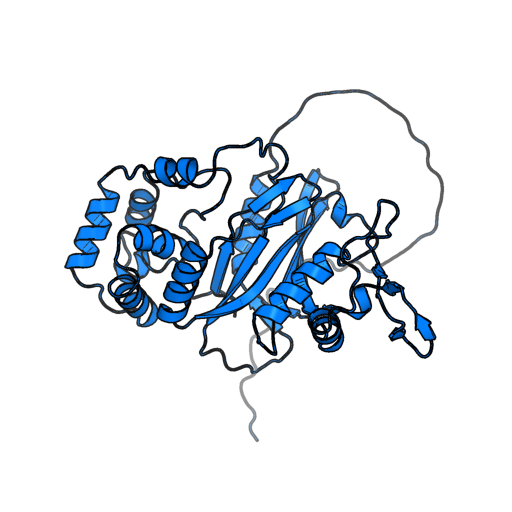 . HIS A 1 96 ? -5.682 13.372 -10.831 1.00 82.88 96 HIS A CA 1
ATOM 741 C C . HIS A 1 96 ? -5.180 11.962 -10.521 1.00 82.88 96 HIS A C 1
ATOM 743 O O . HIS A 1 96 ? -4.021 11.779 -10.152 1.00 82.88 96 HIS A O 1
ATOM 749 N N . PHE A 1 97 ? -6.040 10.961 -10.711 1.00 85.31 97 PHE A N 1
ATOM 750 C CA . PHE A 1 97 ? -5.704 9.557 -10.495 1.00 85.31 97 PHE A CA 1
ATOM 751 C C . PHE A 1 97 ? -5.614 8.816 -11.823 1.00 85.31 97 PHE A C 1
ATOM 753 O O . PHE A 1 97 ? -6.555 8.818 -12.615 1.00 85.31 97 PHE A O 1
ATOM 760 N N . GLU A 1 98 ? -4.508 8.114 -12.018 1.00 89.00 98 GLU A N 1
ATOM 761 C CA . GLU A 1 98 ? -4.314 7.172 -13.112 1.00 89.00 98 GLU A CA 1
ATOM 762 C C . GLU A 1 98 ? -3.985 5.802 -12.516 1.00 89.00 98 GLU A C 1
ATOM 764 O O . GLU A 1 98 ? -3.386 5.705 -11.449 1.00 89.00 98 GLU A O 1
ATOM 769 N N . ALA A 1 99 ? -4.398 4.719 -13.165 1.00 90.25 99 ALA A N 1
ATOM 770 C CA . ALA A 1 99 ? -4.047 3.378 -12.723 1.00 90.25 99 ALA A CA 1
ATOM 771 C C . ALA A 1 99 ? -3.572 2.547 -13.902 1.00 90.25 99 ALA A C 1
ATOM 773 O O . ALA A 1 99 ? -4.141 2.592 -14.994 1.00 90.25 99 ALA A O 1
ATOM 774 N N . PHE A 1 100 ? -2.536 1.766 -13.646 1.00 92.56 100 PHE A N 1
ATOM 775 C CA . PHE A 1 100 ? -1.867 0.940 -14.627 1.00 92.56 100 PHE A CA 1
ATOM 776 C C . PHE A 1 100 ? -1.613 -0.446 -14.052 1.00 92.56 100 PHE A C 1
ATOM 778 O O . PHE A 1 100 ? -1.524 -0.639 -12.845 1.00 92.56 100 PHE A O 1
ATOM 785 N N . GLN A 1 101 ? -1.465 -1.421 -14.929 1.00 92.00 101 GLN A N 1
ATOM 786 C CA . GLN A 1 101 ? -0.852 -2.701 -14.634 1.00 92.00 101 GLN A CA 1
ATOM 787 C C . GLN A 1 101 ? 0.408 -2.807 -15.491 1.00 92.00 101 GLN A C 1
ATOM 789 O O . GLN A 1 101 ? 0.389 -2.440 -16.670 1.00 92.00 101 GLN A O 1
ATOM 794 N N . MET A 1 102 ? 1.500 -3.313 -14.916 1.00 92.62 102 MET A N 1
ATOM 795 C CA . MET A 1 102 ? 2.689 -3.594 -15.713 1.00 92.62 102 MET A CA 1
ATOM 796 C C . MET A 1 102 ? 2.387 -4.745 -16.670 1.00 92.62 102 MET A C 1
ATOM 798 O O . MET A 1 102 ? 1.824 -5.769 -16.279 1.00 92.62 102 MET A O 1
ATOM 802 N N . SER A 1 103 ? 2.748 -4.574 -17.940 1.00 92.31 103 SER A N 1
ATOM 803 C CA . SER A 1 103 ? 2.574 -5.622 -18.946 1.00 92.31 103 SER A CA 1
ATOM 804 C C . SER A 1 103 ? 3.325 -6.899 -18.553 1.00 92.31 103 SER A C 1
ATOM 806 O O . SER A 1 103 ? 4.411 -6.847 -17.970 1.00 92.31 103 SER A O 1
ATOM 808 N N . ASP A 1 104 ? 2.793 -8.059 -18.948 1.00 90.75 104 ASP A N 1
ATOM 809 C CA . ASP A 1 104 ? 3.432 -9.361 -18.698 1.00 90.75 104 ASP A CA 1
ATOM 810 C C . ASP A 1 104 ? 4.879 -9.405 -19.223 1.00 90.75 104 ASP A C 1
ATOM 812 O O . ASP A 1 104 ? 5.757 -10.036 -18.631 1.00 90.75 104 ASP A O 1
ATOM 816 N N . ILE A 1 105 ? 5.138 -8.698 -20.329 1.00 90.50 105 ILE A N 1
ATOM 817 C CA . ILE A 1 105 ? 6.469 -8.559 -20.923 1.00 90.50 105 ILE A CA 1
ATOM 818 C C . ILE A 1 105 ? 7.389 -7.758 -19.999 1.00 90.50 105 ILE A C 1
ATOM 820 O O . ILE A 1 105 ? 8.513 -8.195 -19.766 1.00 90.50 105 ILE A O 1
ATOM 824 N N . CYS A 1 106 ? 6.926 -6.635 -19.442 1.00 92.00 106 CYS A N 1
ATOM 825 C CA . CYS A 1 106 ? 7.706 -5.830 -18.501 1.00 92.00 106 CYS A CA 1
ATOM 826 C C . CYS A 1 106 ? 8.148 -6.664 -17.292 1.00 92.00 106 CYS A C 1
ATOM 828 O O . CYS A 1 106 ? 9.341 -6.764 -17.004 1.00 92.00 106 CYS A O 1
ATOM 830 N N . VAL A 1 107 ? 7.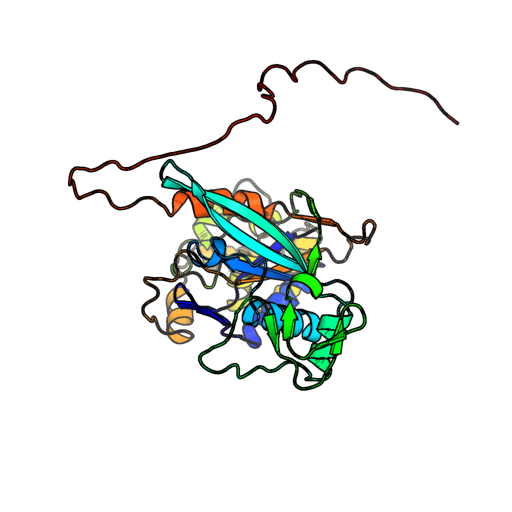198 -7.350 -16.647 1.00 91.69 107 VAL A N 1
ATOM 831 C CA . VAL A 1 107 ? 7.470 -8.186 -15.467 1.00 91.69 107 VAL A CA 1
ATOM 832 C C . VAL A 1 107 ? 8.436 -9.321 -15.809 1.00 91.69 107 VAL A C 1
ATOM 834 O O . VAL A 1 107 ? 9.337 -9.637 -15.029 1.00 91.69 107 VAL A O 1
ATOM 837 N N . LYS A 1 108 ? 8.291 -9.931 -16.991 1.00 91.12 108 LYS A N 1
ATOM 838 C CA . LYS A 1 108 ? 9.205 -10.973 -17.468 1.00 91.12 108 LYS A CA 1
ATOM 839 C C . LYS A 1 108 ? 10.623 -10.436 -17.686 1.00 91.12 108 LYS A C 1
ATOM 841 O O . LYS A 1 108 ? 11.573 -11.028 -17.179 1.00 91.12 108 LYS A O 1
ATOM 846 N N . LEU A 1 109 ? 10.769 -9.324 -18.407 1.00 91.62 109 LEU A N 1
ATOM 847 C CA . LEU A 1 109 ? 12.068 -8.698 -18.678 1.00 91.62 109 LEU A CA 1
ATOM 848 C C . LEU A 1 109 ? 12.769 -8.273 -17.383 1.00 91.62 109 LEU A C 1
ATOM 850 O O . LEU A 1 109 ? 13.982 -8.445 -17.255 1.00 91.62 109 LEU A O 1
ATOM 854 N N . PHE A 1 110 ? 12.003 -7.786 -16.405 1.00 91.25 110 PHE A N 1
ATOM 855 C CA . PHE A 1 110 ? 12.513 -7.447 -15.082 1.00 91.25 110 PHE A CA 1
ATOM 856 C C . PHE A 1 110 ? 13.043 -8.681 -14.344 1.00 91.25 110 PHE A C 1
ATOM 858 O O . PHE A 1 110 ? 14.201 -8.694 -13.932 1.00 91.25 110 PHE A O 1
ATOM 865 N N . LYS A 1 111 ? 12.255 -9.763 -14.266 1.00 90.44 111 LYS A N 1
ATOM 866 C CA . LYS A 1 111 ? 12.666 -11.025 -13.616 1.00 90.44 111 LYS A CA 1
ATOM 867 C C . LYS A 1 111 ? 13.891 -11.670 -14.258 1.00 90.44 111 LYS A C 1
ATOM 869 O O . LYS A 1 111 ? 14.691 -12.296 -13.572 1.00 90.44 111 LYS A O 1
ATOM 874 N N . GLU A 1 112 ? 14.045 -11.521 -15.568 1.00 91.56 112 GLU A N 1
ATOM 875 C CA . GLU A 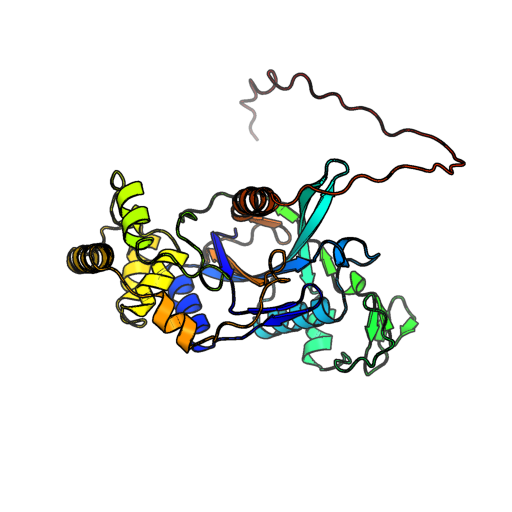1 112 ? 15.218 -12.007 -16.295 1.00 91.56 112 GLU A CA 1
ATOM 876 C C . GLU A 1 112 ? 16.426 -11.049 -16.204 1.00 91.56 112 GLU A C 1
ATOM 878 O O . GLU A 1 112 ? 17.487 -11.336 -16.764 1.00 91.56 112 GLU A O 1
ATOM 883 N N . GLY A 1 113 ? 16.285 -9.906 -15.523 1.00 90.50 113 GLY A N 1
ATOM 884 C CA . GLY A 1 113 ? 17.355 -8.939 -15.286 1.00 90.50 113 GLY A CA 1
ATOM 885 C C . GLY A 1 113 ? 17.780 -8.148 -16.523 1.00 90.50 113 GLY A C 1
ATOM 886 O O . GLY A 1 113 ? 18.939 -7.728 -16.596 1.00 90.50 113 GLY A O 1
ATOM 887 N N . TRP A 1 114 ? 16.883 -7.967 -17.501 1.00 92.19 114 TRP A N 1
ATOM 888 C CA . TRP A 1 114 ? 17.186 -7.296 -18.773 1.00 92.19 114 TRP A CA 1
ATOM 889 C C . TRP A 1 114 ? 17.282 -5.779 -18.650 1.00 92.19 114 TRP A C 1
ATOM 891 O O . TRP A 1 114 ? 17.969 -5.174 -19.466 1.00 92.19 114 TRP A O 1
ATOM 901 N N . PHE A 1 115 ? 16.646 -5.171 -17.652 1.00 90.25 115 PHE A N 1
ATOM 902 C CA . PHE A 1 115 ? 16.731 -3.731 -17.436 1.00 90.25 115 PHE A CA 1
ATOM 903 C C . PHE A 1 115 ? 18.123 -3.307 -16.954 1.00 90.25 115 PHE A C 1
ATOM 905 O O . PHE A 1 115 ? 18.771 -3.999 -16.157 1.00 90.25 115 PHE A O 1
ATOM 912 N N . GLU A 1 116 ? 18.577 -2.155 -17.436 1.00 87.62 116 GLU A N 1
ATOM 913 C CA . GLU A 1 116 ? 19.692 -1.418 -16.849 1.00 87.62 116 GLU A CA 1
ATOM 914 C C . GLU A 1 116 ? 19.185 -0.609 -15.651 1.00 87.62 116 GLU A C 1
ATOM 916 O O . GLU A 1 116 ? 18.226 0.146 -15.767 1.00 87.62 116 GLU A O 1
ATOM 921 N N . THR A 1 117 ? 19.809 -0.802 -14.488 1.00 78.81 117 THR A N 1
ATOM 922 C CA . THR A 1 117 ? 19.441 -0.129 -13.230 1.00 78.81 117 THR A CA 1
ATOM 923 C C . THR A 1 117 ? 20.376 1.034 -12.895 1.00 78.81 117 THR A C 1
ATOM 925 O O . THR A 1 117 ? 19.964 1.974 -12.228 1.00 78.81 117 THR A O 1
ATOM 928 N N . ASP A 1 118 ? 21.614 0.998 -13.397 1.00 70.75 118 ASP A N 1
ATOM 929 C CA . ASP A 1 118 ? 22.617 2.050 -13.215 1.00 70.75 118 ASP A CA 1
ATOM 930 C C . ASP A 1 118 ? 22.687 2.921 -14.466 1.00 70.75 118 ASP A C 1
ATOM 932 O O . ASP A 1 118 ? 23.569 2.793 -15.321 1.00 70.75 118 ASP A O 1
ATOM 936 N N . CYS A 1 119 ? 21.712 3.809 -14.588 1.00 58.16 119 CYS A N 1
ATOM 937 C CA . CYS A 1 119 ? 21.691 4.796 -15.648 1.00 58.16 119 CYS A CA 1
ATOM 938 C C . CYS A 1 119 ? 22.555 5.990 -15.213 1.00 58.16 119 CYS A C 1
ATOM 940 O O . CYS A 1 119 ? 22.226 6.679 -14.253 1.00 58.16 119 CYS A O 1
ATOM 942 N N . GLY A 1 120 ? 23.701 6.207 -15.867 1.00 59.69 120 GLY A N 1
ATOM 943 C CA . GLY A 1 120 ? 24.575 7.357 -15.588 1.00 59.69 120 GLY A CA 1
ATOM 944 C C . GLY A 1 120 ? 23.876 8.719 -15.770 1.00 59.69 120 GLY A C 1
ATOM 945 O O . GLY A 1 120 ? 22.721 8.792 -16.166 1.00 59.69 120 GLY A O 1
ATOM 946 N N . GLY A 1 121 ? 24.591 9.823 -15.528 1.00 57.91 121 GLY A N 1
ATOM 947 C CA . GLY A 1 121 ? 23.996 11.168 -15.410 1.00 57.91 121 GLY A CA 1
ATOM 948 C C . GLY A 1 121 ? 23.347 11.794 -16.659 1.00 57.91 121 GLY A C 1
ATOM 949 O O . GLY A 1 121 ? 22.796 12.881 -16.534 1.00 57.91 121 GLY A O 1
ATOM 950 N N . ASP A 1 122 ? 23.396 11.148 -17.829 1.00 66.81 122 ASP A N 1
ATOM 951 C CA . ASP A 1 122 ? 22.694 11.586 -19.050 1.00 66.81 122 ASP A CA 1
ATOM 952 C C . ASP A 1 122 ? 21.726 10.482 -19.502 1.00 66.81 122 ASP A C 1
ATOM 954 O O . ASP A 1 122 ? 22.031 9.604 -20.324 1.00 66.81 122 ASP A O 1
ATOM 958 N N . TYR A 1 123 ? 20.579 10.457 -18.832 1.00 74.69 123 TYR A N 1
ATOM 959 C CA . TYR A 1 123 ? 19.543 9.457 -19.014 1.00 74.69 123 TYR A CA 1
ATOM 960 C C . TYR A 1 123 ? 18.194 10.132 -19.227 1.00 74.69 123 TYR A C 1
ATOM 962 O O . TYR A 1 123 ? 17.778 10.959 -18.415 1.00 74.69 123 TYR A O 1
ATOM 970 N N . ASP A 1 124 ? 17.506 9.761 -20.307 1.00 84.06 124 ASP A N 1
ATOM 971 C CA . ASP A 1 124 ? 16.145 10.221 -20.551 1.00 84.06 124 ASP A CA 1
ATOM 972 C C . ASP A 1 124 ? 15.171 9.409 -19.675 1.00 84.06 124 ASP A C 1
ATOM 974 O O . ASP A 1 124 ? 15.015 8.204 -19.893 1.00 84.06 124 ASP A O 1
ATOM 978 N N . PRO A 1 125 ? 14.490 10.034 -18.694 1.00 84.75 125 PRO A N 1
ATOM 979 C CA . PRO A 1 125 ? 13.563 9.337 -17.808 1.00 84.75 125 PRO A CA 1
ATOM 980 C C . PRO A 1 125 ? 12.392 8.679 -18.546 1.00 84.75 125 PRO A C 1
ATOM 982 O O . PRO A 1 125 ? 11.792 7.767 -17.982 1.00 84.75 125 PRO A O 1
ATOM 985 N N . LYS A 1 126 ? 12.064 9.108 -19.774 1.00 88.88 126 LYS A N 1
ATOM 986 C CA . LYS A 1 126 ? 10.937 8.594 -20.566 1.00 88.88 126 LYS A CA 1
ATOM 987 C C . LYS A 1 126 ? 11.173 7.200 -21.152 1.00 88.88 126 LYS A C 1
ATOM 989 O O . LYS A 1 126 ? 10.215 6.499 -21.480 1.00 88.88 126 LYS A O 1
ATOM 994 N N . VAL A 1 127 ? 12.428 6.794 -21.302 1.00 89.69 127 VAL A N 1
ATOM 995 C CA . VAL A 1 127 ? 12.778 5.482 -21.856 1.00 89.69 127 VAL A CA 1
ATOM 996 C C . VAL A 1 127 ? 13.285 4.562 -20.761 1.00 89.69 127 VAL A C 1
ATOM 998 O O . VAL A 1 127 ? 13.691 5.023 -19.702 1.00 89.69 127 VAL A O 1
ATOM 1001 N N . SER A 1 128 ? 13.278 3.258 -21.019 1.00 89.88 128 SER A N 1
ATOM 1002 C CA . SER A 1 128 ? 13.950 2.227 -20.235 1.00 89.88 128 SER A CA 1
ATOM 1003 C C . SER A 1 128 ? 15.049 1.579 -21.066 1.00 89.88 128 SER A C 1
ATOM 1005 O O . SER A 1 128 ? 14.778 1.050 -22.150 1.00 89.88 128 SER A O 1
ATOM 1007 N N . ARG A 1 129 ? 16.286 1.599 -20.557 1.00 90.06 129 ARG A N 1
ATOM 1008 C CA . ARG A 1 129 ? 17.428 0.926 -21.193 1.00 90.06 129 ARG A CA 1
ATOM 1009 C C . ARG A 1 129 ? 17.464 -0.568 -20.878 1.00 90.06 129 ARG A C 1
ATOM 1011 O O . ARG A 1 129 ? 17.239 -0.999 -19.746 1.00 90.06 129 ARG A O 1
ATOM 1018 N N . MET A 1 130 ? 17.782 -1.353 -21.900 1.00 89.75 130 MET A N 1
ATOM 1019 C CA . MET A 1 130 ? 17.870 -2.808 -21.867 1.00 89.75 130 MET A CA 1
ATOM 1020 C C . MET A 1 130 ? 19.312 -3.255 -22.112 1.00 89.75 130 MET A C 1
ATOM 1022 O O . MET A 1 130 ? 19.950 -2.850 -23.083 1.00 89.75 130 MET A O 1
ATOM 1026 N N . LYS A 1 131 ? 19.791 -4.204 -21.305 1.00 88.94 131 LYS A N 1
ATOM 1027 C CA . LYS A 1 131 ? 21.111 -4.843 -21.450 1.00 88.94 131 LYS A CA 1
ATOM 1028 C C . LYS A 1 131 ? 21.253 -5.633 -22.754 1.00 88.94 131 LYS A C 1
ATOM 1030 O O . LYS A 1 131 ? 22.364 -5.938 -23.189 1.00 88.94 131 LYS A O 1
ATOM 1035 N N . LYS A 1 132 ? 20.129 -6.031 -23.351 1.00 88.06 132 LYS A N 1
ATOM 1036 C CA . LYS A 1 132 ? 20.037 -6.820 -24.584 1.00 88.06 132 LYS A CA 1
ATOM 1037 C C . LYS A 1 132 ? 19.058 -6.152 -25.540 1.00 88.06 132 LYS A C 1
ATOM 1039 O O . LYS A 1 132 ? 18.175 -5.420 -25.110 1.00 88.06 132 LYS A O 1
ATOM 1044 N N . GLU A 1 133 ? 19.217 -6.432 -26.827 1.00 85.69 133 GLU A N 1
ATOM 1045 C CA . GLU A 1 133 ? 18.284 -5.957 -27.846 1.00 85.69 133 GLU A CA 1
ATOM 1046 C C . GLU A 1 133 ? 16.915 -6.614 -27.665 1.00 85.69 133 GLU A C 1
ATOM 1048 O O . GLU A 1 133 ? 16.808 -7.828 -27.470 1.00 85.69 133 GLU A O 1
ATOM 1053 N N . VAL A 1 134 ? 15.875 -5.786 -27.705 1.00 87.31 134 VAL A N 1
ATOM 1054 C CA . VAL A 1 134 ? 14.475 -6.195 -27.650 1.00 87.31 134 VAL A CA 1
ATOM 1055 C C . VAL A 1 134 ? 13.768 -5.725 -28.914 1.00 87.31 134 VAL A C 1
ATOM 1057 O O . VAL A 1 134 ? 14.022 -4.630 -29.412 1.00 87.31 134 VAL A O 1
ATOM 1060 N N . VAL A 1 135 ? 12.863 -6.549 -29.438 1.00 84.88 135 VAL A N 1
ATOM 1061 C CA . VAL A 1 135 ? 12.103 -6.207 -30.644 1.00 84.88 135 VAL A CA 1
ATOM 1062 C C . VAL A 1 135 ? 10.873 -5.395 -30.253 1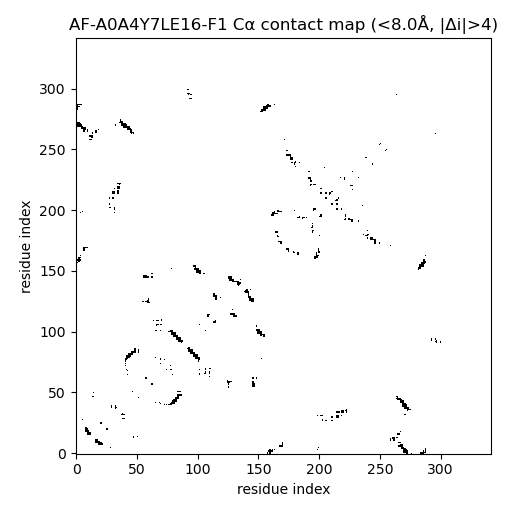.00 84.88 135 VAL A C 1
ATOM 1064 O O . VAL A 1 135 ? 9.955 -5.922 -29.624 1.00 84.88 135 VAL A O 1
ATOM 1067 N N . VAL A 1 136 ? 10.808 -4.140 -30.690 1.00 82.81 136 VAL A N 1
ATOM 1068 C CA . VAL A 1 136 ? 9.627 -3.276 -30.559 1.00 82.81 136 VAL A CA 1
ATOM 1069 C C . VAL A 1 136 ? 9.169 -2.874 -31.956 1.00 82.81 136 VAL A C 1
ATOM 1071 O O . VAL A 1 136 ? 9.920 -2.271 -32.720 1.00 82.81 136 VAL A O 1
ATOM 1074 N N . GLY A 1 137 ? 7.940 -3.243 -32.333 1.00 72.75 137 GLY A N 1
ATOM 1075 C CA . GLY A 1 137 ? 7.369 -2.858 -33.630 1.00 72.75 137 GLY A CA 1
ATOM 1076 C C . GLY A 1 137 ? 8.231 -3.257 -34.838 1.00 72.75 137 GLY A C 1
ATOM 1077 O O . GLY A 1 137 ? 8.332 -2.489 -35.791 1.00 72.75 137 GLY A O 1
ATOM 1078 N N . VAL A 1 138 ? 8.844 -4.450 -34.799 1.00 78.88 138 VAL A N 1
ATOM 1079 C CA . VAL A 1 138 ? 9.728 -5.017 -35.847 1.00 78.88 138 VAL A CA 1
ATOM 1080 C C . VAL A 1 138 ? 11.150 -4.421 -35.881 1.00 78.88 138 VAL A C 1
ATOM 1082 O O . VAL A 1 138 ? 11.931 -4.745 -36.770 1.00 78.88 138 VAL A O 1
ATOM 1085 N N . LYS A 1 139 ? 11.533 -3.581 -34.912 1.00 82.38 139 LYS A N 1
ATOM 1086 C CA . LYS A 1 139 ? 12.902 -3.056 -34.785 1.00 82.38 139 LYS A CA 1
ATOM 1087 C C . LYS A 1 139 ? 13.575 -3.569 -33.522 1.00 82.38 139 LYS A C 1
ATOM 1089 O O . LYS A 1 139 ? 12.963 -3.541 -32.459 1.00 82.38 139 LYS A O 1
ATOM 1094 N N . ASP A 1 140 ? 14.836 -3.960 -33.645 1.00 88.44 140 ASP A N 1
ATOM 1095 C CA . ASP A 1 140 ? 15.704 -4.225 -32.503 1.00 88.44 140 ASP A CA 1
ATOM 1096 C C . ASP A 1 140 ? 16.135 -2.897 -31.879 1.00 88.44 140 ASP A C 1
ATOM 1098 O O . ASP A 1 140 ? 16.747 -2.048 -32.533 1.00 88.44 140 ASP A O 1
ATOM 1102 N N . VAL A 1 141 ? 15.770 -2.694 -30.616 1.00 89.31 141 VAL A N 1
ATOM 1103 C CA . VAL A 1 141 ? 16.088 -1.489 -29.849 1.00 89.31 141 VAL A CA 1
ATOM 1104 C C . VAL A 1 141 ? 16.654 -1.868 -28.486 1.00 89.31 141 VAL A C 1
ATOM 1106 O O . VAL A 1 141 ? 16.374 -2.939 -27.950 1.00 89.31 141 VAL A O 1
ATOM 1109 N N . LYS A 1 142 ? 17.469 -0.980 -27.917 1.00 88.31 142 LYS A N 1
ATOM 1110 C CA . LYS A 1 142 ? 17.936 -1.078 -26.522 1.00 88.31 142 LYS A CA 1
ATOM 1111 C C . LYS A 1 142 ? 17.271 -0.061 -25.605 1.00 88.31 142 LYS A C 1
ATOM 1113 O O . LYS A 1 142 ? 17.333 -0.213 -24.395 1.00 88.31 142 LYS A O 1
ATOM 1118 N N . GLU A 1 143 ? 16.630 0.948 -26.178 1.00 89.75 143 GLU A N 1
ATOM 1119 C CA . GLU A 1 143 ? 15.857 1.954 -25.461 1.00 89.75 143 GLU A CA 1
ATOM 1120 C C . GLU A 1 143 ? 14.393 1.774 -25.847 1.00 89.75 143 GLU A C 1
ATOM 1122 O O . GLU A 1 143 ? 14.044 1.801 -27.029 1.00 89.75 143 GLU A O 1
ATOM 1127 N N . VAL A 1 144 ? 13.552 1.520 -24.848 1.00 90.44 144 VAL A N 1
ATOM 1128 C CA . VAL A 1 144 ? 12.117 1.281 -25.023 1.00 90.44 144 VAL A CA 1
ATOM 1129 C C . VAL A 1 144 ? 11.355 2.396 -24.329 1.00 90.44 144 VAL A C 1
ATOM 1131 O O . VAL A 1 144 ? 11.650 2.691 -23.178 1.00 90.44 144 VAL A O 1
ATOM 1134 N N . ASP A 1 145 ? 10.377 3.001 -25.001 1.00 90.88 145 ASP A N 1
ATOM 1135 C CA . ASP A 1 145 ? 9.491 3.985 -24.367 1.00 90.88 145 ASP A CA 1
ATOM 1136 C C . ASP A 1 145 ? 8.705 3.324 -23.220 1.00 90.88 145 ASP A C 1
ATOM 1138 O O . ASP A 1 145 ? 8.167 2.222 -23.378 1.00 90.88 145 ASP A O 1
ATOM 1142 N N . ASN A 1 146 ? 8.661 3.979 -22.060 1.00 91.69 146 ASN A N 1
ATOM 1143 C CA . ASN A 1 146 ? 8.029 3.442 -20.860 1.00 91.69 146 ASN A CA 1
ATOM 1144 C C . ASN A 1 146 ? 6.539 3.140 -21.051 1.00 91.69 146 ASN A C 1
ATOM 1146 O O . ASN A 1 146 ? 6.042 2.187 -20.448 1.00 91.69 146 ASN A O 1
ATOM 1150 N N . ASP A 1 147 ? 5.842 3.873 -21.926 1.00 90.56 147 ASP A N 1
ATOM 1151 C CA . ASP A 1 147 ? 4.415 3.669 -22.188 1.00 90.56 147 ASP A CA 1
ATOM 1152 C C . ASP A 1 147 ? 4.124 2.271 -22.777 1.00 90.56 147 ASP A C 1
ATOM 1154 O O . ASP A 1 147 ? 3.038 1.731 -22.566 1.00 90.56 147 ASP A O 1
ATOM 1158 N N . PHE A 1 148 ? 5.096 1.614 -23.435 1.00 90.19 148 PHE A N 1
ATOM 1159 C CA . PHE A 1 148 ? 4.937 0.224 -23.901 1.00 90.19 148 PHE A CA 1
ATOM 1160 C C . PHE A 1 148 ? 4.758 -0.779 -22.760 1.00 90.19 148 PHE A C 1
ATOM 1162 O O . PHE A 1 148 ? 4.249 -1.882 -22.981 1.00 90.19 148 PHE A O 1
ATOM 1169 N N . PHE A 1 149 ? 5.190 -0.431 -21.550 1.00 92.25 149 PHE A N 1
ATOM 1170 C CA . PHE A 1 149 ? 5.070 -1.306 -20.394 1.00 92.25 149 PHE A CA 1
ATOM 1171 C C . PHE A 1 149 ? 3.764 -1.119 -19.628 1.00 92.25 149 PHE A C 1
ATOM 1173 O O . PHE A 1 149 ? 3.476 -1.950 -18.765 1.00 92.25 149 PHE A O 1
ATOM 1180 N N . LEU A 1 150 ? 2.978 -0.087 -19.942 1.00 91.94 150 LEU A N 1
ATOM 1181 C CA . LEU A 1 150 ? 1.807 0.308 -19.168 1.00 91.94 150 LEU A CA 1
ATOM 1182 C C . LEU A 1 150 ? 0.518 -0.207 -19.806 1.00 91.94 150 LEU A C 1
ATOM 1184 O O . LEU A 1 150 ? 0.233 0.025 -20.978 1.00 91.94 150 LEU A O 1
ATOM 1188 N N . VAL A 1 151 ? -0.305 -0.877 -19.003 1.00 92.88 151 VAL A N 1
ATOM 1189 C CA . VAL A 1 151 ? -1.667 -1.270 -19.373 1.00 92.88 151 VAL A CA 1
ATOM 1190 C C . VAL A 1 151 ? -2.643 -0.461 -18.529 1.00 92.88 151 VAL A C 1
ATOM 1192 O O . VAL A 1 151 ? -2.662 -0.607 -17.314 1.00 92.88 151 VAL A O 1
ATOM 1195 N N . VAL A 1 152 ? -3.451 0.398 -19.153 1.00 89.88 152 VAL A N 1
ATOM 1196 C CA . VAL A 1 152 ? -4.390 1.283 -18.439 1.00 89.88 152 VAL A CA 1
ATOM 1197 C C . VAL A 1 152 ? -5.490 0.478 -17.738 1.00 89.88 152 VAL A C 1
ATOM 1199 O O . VAL A 1 152 ? -6.125 -0.388 -18.343 1.00 89.88 152 VAL A O 1
ATOM 1202 N N . VAL A 1 153 ? -5.763 0.820 -16.479 1.00 88.94 153 VAL A N 1
ATOM 1203 C CA . VAL A 1 153 ? -6.817 0.234 -15.644 1.00 88.94 153 VAL A CA 1
ATOM 1204 C C . VAL A 1 153 ? -7.812 1.324 -15.252 1.00 88.94 153 VAL A C 1
ATOM 1206 O O . VAL A 1 153 ? -7.431 2.429 -14.872 1.00 88.94 153 VAL A O 1
ATOM 1209 N N . LYS A 1 154 ? -9.114 1.034 -15.335 1.00 84.94 154 LYS A N 1
ATOM 1210 C CA . LYS A 1 154 ? -10.144 2.011 -14.961 1.00 84.94 154 LYS A CA 1
ATOM 1211 C C . LYS A 1 154 ? -10.298 2.081 -13.447 1.00 84.94 154 LYS A C 1
ATOM 1213 O O . LYS A 1 154 ? -10.337 1.046 -12.782 1.00 84.94 154 LYS A O 1
ATOM 1218 N N . ILE A 1 155 ? -10.471 3.292 -12.929 1.00 82.38 155 ILE A N 1
ATOM 1219 C CA . ILE A 1 155 ? -10.814 3.545 -11.530 1.00 82.38 155 ILE A CA 1
ATOM 1220 C C . ILE A 1 155 ? -12.310 3.855 -11.450 1.00 82.38 155 ILE A C 1
ATOM 1222 O O . ILE A 1 155 ? -12.847 4.638 -12.227 1.00 82.38 155 ILE A O 1
ATOM 1226 N N . LEU A 1 156 ? -12.980 3.206 -10.513 1.00 80.75 156 LEU A N 1
ATOM 1227 C CA . LEU A 1 156 ? -14.373 3.379 -10.148 1.00 80.75 156 LEU A CA 1
ATOM 1228 C C . LEU A 1 156 ? -14.429 3.698 -8.659 1.00 80.75 156 LEU A C 1
ATOM 1230 O O . LEU A 1 156 ? -13.601 3.225 -7.888 1.00 80.75 156 LEU A O 1
ATOM 1234 N N . ASP A 1 157 ? -15.424 4.457 -8.227 1.00 76.94 157 ASP A N 1
ATOM 1235 C CA . ASP A 1 157 ? -15.595 4.745 -6.805 1.00 76.94 157 ASP A CA 1
ATOM 1236 C C . ASP A 1 157 ? -16.160 3.530 -6.048 1.00 76.94 157 ASP A C 1
ATOM 1238 O O . ASP A 1 157 ? -16.919 2.720 -6.596 1.00 76.94 157 ASP A O 1
ATOM 1242 N N . HIS A 1 158 ? -15.805 3.395 -4.766 1.00 79.00 158 HIS A N 1
ATOM 1243 C CA . HIS A 1 158 ? -16.396 2.396 -3.867 1.00 79.00 158 HIS A CA 1
ATOM 1244 C C . HIS A 1 158 ? -16.235 2.737 -2.389 1.00 79.00 158 HIS A C 1
ATOM 1246 O O . HIS A 1 158 ? -15.136 2.997 -1.923 1.00 79.00 158 HIS A O 1
ATOM 1252 N N . GLN A 1 159 ? -17.302 2.609 -1.609 1.00 76.88 159 GLN A N 1
ATOM 1253 C CA . GLN A 1 159 ? -17.216 2.759 -0.161 1.00 76.88 159 GLN A CA 1
ATOM 1254 C C . GLN A 1 159 ? -16.991 1.404 0.525 1.00 76.88 159 GLN A C 1
ATOM 1256 O O . GLN A 1 159 ? -17.833 0.510 0.430 1.00 76.88 159 GLN A O 1
ATOM 1261 N N . GLY A 1 160 ? -15.851 1.267 1.208 1.00 80.56 160 GLY A N 1
ATOM 1262 C CA . GLY A 1 160 ? -15.479 0.063 1.952 1.00 80.56 160 GLY A CA 1
ATOM 1263 C C . GLY A 1 160 ? -16.197 -0.084 3.305 1.00 80.56 160 GLY A C 1
ATOM 1264 O O . GLY A 1 160 ? -16.854 0.848 3.766 1.00 80.56 160 GLY A O 1
ATOM 1265 N N . PRO A 1 161 ? -16.071 -1.253 3.965 1.00 84.69 161 PRO A N 1
ATOM 1266 C CA . PRO A 1 161 ? -16.699 -1.527 5.258 1.00 84.69 161 PRO A CA 1
ATOM 1267 C C . PRO A 1 161 ? -15.906 -0.986 6.461 1.00 84.69 161 PRO A C 1
ATOM 1269 O O . PRO A 1 161 ? -16.445 -0.962 7.570 1.00 84.69 161 PRO A O 1
ATOM 1272 N N . LEU A 1 162 ? -14.640 -0.603 6.252 1.00 89.69 162 LEU A N 1
ATOM 1273 C CA . LEU A 1 162 ? -13.755 -0.044 7.272 1.00 89.69 162 LEU A CA 1
ATOM 1274 C C . LEU A 1 162 ? -13.902 1.478 7.346 1.00 89.69 162 LEU A C 1
ATOM 1276 O O . LEU A 1 162 ? -14.185 2.139 6.349 1.00 89.69 162 LEU A O 1
ATOM 1280 N N . SER A 1 163 ? -13.683 2.010 8.542 1.00 87.81 163 SER A N 1
ATOM 1281 C CA . SER A 1 163 ? -13.500 3.433 8.793 1.00 87.81 163 SER A CA 1
ATOM 1282 C C . SER A 1 163 ? -12.086 3.864 8.399 1.00 87.81 163 SER A C 1
ATOM 1284 O O . SER A 1 163 ? -11.147 3.072 8.460 1.00 87.81 163 SER A O 1
ATOM 1286 N N . THR A 1 164 ? -11.966 5.131 8.020 1.00 85.62 164 THR A N 1
ATOM 1287 C CA . THR A 1 164 ? -10.753 5.815 7.538 1.00 85.62 164 THR A CA 1
ATOM 1288 C C . THR A 1 164 ? -10.447 7.054 8.387 1.00 85.62 164 THR A C 1
ATOM 1290 O O . THR A 1 164 ? -9.821 8.007 7.938 1.00 85.62 164 THR A O 1
ATOM 1293 N N . SER A 1 165 ? -10.944 7.083 9.628 1.00 85.94 165 SER A N 1
ATOM 1294 C CA . SER A 1 165 ? -10.944 8.283 10.474 1.00 85.94 165 SER A CA 1
ATOM 1295 C C . SER A 1 165 ? -9.799 8.324 11.481 1.00 85.94 165 SER A C 1
ATOM 1297 O O . SER A 1 165 ? -9.623 9.341 12.163 1.00 85.94 165 SER A O 1
ATOM 1299 N N . PHE A 1 166 ? -9.084 7.211 11.655 1.00 89.12 166 PHE A N 1
ATOM 1300 C CA . PHE A 1 166 ? -7.919 7.152 12.522 1.00 89.12 166 PHE A CA 1
ATOM 1301 C C . PHE A 1 166 ? -6.680 7.740 11.822 1.00 89.12 166 PHE A C 1
ATOM 1303 O O . PHE A 1 166 ? -6.533 7.567 10.615 1.00 89.12 166 PHE A O 1
ATOM 1310 N N . PRO A 1 167 ? -5.780 8.440 12.543 1.00 87.50 167 PRO A N 1
ATOM 1311 C CA . PRO A 1 167 ? -4.550 8.957 11.948 1.00 87.50 167 PRO A CA 1
ATOM 1312 C C . PRO A 1 167 ? -3.669 7.849 11.362 1.00 87.50 167 PRO A C 1
ATOM 1314 O O . PRO A 1 167 ? -3.437 6.838 12.023 1.00 87.50 167 PRO A O 1
ATOM 1317 N N . VAL A 1 168 ? -3.148 8.098 10.163 1.00 86.44 168 VAL A N 1
ATOM 1318 C CA . VAL A 1 168 ? -2.265 7.189 9.422 1.00 86.44 168 VAL A CA 1
ATOM 1319 C C . VAL A 1 168 ? -0.837 7.238 9.982 1.00 86.44 168 VAL A C 1
ATOM 1321 O O . VAL A 1 168 ? -0.342 8.301 10.370 1.00 86.44 168 VAL A O 1
ATOM 1324 N N . GLU A 1 169 ? -0.199 6.074 10.055 1.00 82.44 169 GLU A N 1
ATOM 1325 C CA . GLU A 1 169 ? 1.207 5.858 10.410 1.00 82.44 169 GLU A CA 1
ATOM 1326 C C . GLU A 1 169 ? 2.196 6.458 9.398 1.00 82.44 169 GLU A C 1
ATOM 1328 O O . GLU A 1 169 ? 1.810 6.909 8.329 1.00 82.44 169 GLU A O 1
ATOM 1333 N N . ASN A 1 170 ? 3.488 6.473 9.748 1.00 79.62 170 ASN A N 1
ATOM 1334 C CA . ASN A 1 170 ? 4.599 6.840 8.855 1.00 79.62 170 ASN A CA 1
ATOM 1335 C C . ASN A 1 170 ? 4.536 8.254 8.240 1.00 79.62 170 ASN A C 1
ATOM 1337 O O . ASN A 1 170 ? 5.367 8.620 7.415 1.00 79.62 170 ASN A O 1
ATOM 1341 N N . ARG A 1 171 ? 3.620 9.102 8.719 1.00 78.31 171 ARG A N 1
ATOM 1342 C CA . ARG A 1 171 ? 3.547 10.522 8.368 1.00 78.31 171 ARG A CA 1
ATOM 1343 C C . ARG A 1 171 ? 4.508 11.362 9.208 1.00 78.31 171 ARG A C 1
ATOM 1345 O O . ARG A 1 171 ? 4.795 11.047 10.362 1.00 78.31 171 ARG A O 1
ATOM 1352 N N . ILE A 1 172 ? 4.908 12.518 8.665 1.00 66.12 172 ILE A N 1
ATOM 1353 C CA . ILE A 1 172 ? 5.757 13.524 9.345 1.00 66.12 172 ILE A CA 1
ATOM 1354 C C . ILE A 1 172 ? 5.212 13.870 10.740 1.00 66.12 172 ILE A C 1
ATOM 1356 O O . ILE A 1 172 ? 5.963 14.072 11.692 1.00 66.12 172 ILE A O 1
ATOM 1360 N N . THR A 1 173 ? 3.886 13.934 10.875 1.00 65.38 173 THR A N 1
ATOM 1361 C CA . THR A 1 173 ? 3.248 14.107 12.179 1.00 65.38 173 THR A CA 1
ATOM 1362 C C . THR A 1 173 ? 2.993 12.741 12.803 1.00 65.38 173 THR A C 1
ATOM 1364 O O . THR A 1 173 ? 2.080 12.033 12.387 1.00 65.38 173 THR A O 1
ATOM 1367 N N . SER A 1 174 ? 3.756 12.408 13.849 1.00 69.94 174 SER A N 1
ATOM 1368 C CA . SER A 1 174 ? 3.488 11.231 14.683 1.00 69.94 174 SER A CA 1
ATOM 1369 C C . SER A 1 174 ? 2.029 11.208 15.142 1.00 69.94 174 SER A C 1
ATOM 1371 O O . SER A 1 174 ? 1.461 12.240 15.516 1.00 69.94 174 SER A O 1
ATOM 1373 N N . ILE A 1 175 ? 1.461 10.003 15.229 1.00 76.25 175 ILE A N 1
ATOM 1374 C CA . ILE A 1 175 ? 0.114 9.783 15.758 1.00 76.25 175 ILE A CA 1
ATOM 1375 C C . ILE A 1 175 ? -0.014 10.479 17.125 1.00 76.25 175 ILE A C 1
ATOM 1377 O O . ILE A 1 175 ? 0.778 10.198 18.037 1.00 76.25 175 ILE A O 1
ATOM 1381 N N . PRO A 1 176 ? -0.994 11.387 17.307 1.00 78.25 176 PRO A N 1
ATOM 1382 C CA . PRO A 1 176 ? -1.152 12.102 18.561 1.00 78.25 176 PRO A CA 1
ATOM 1383 C C . PRO A 1 176 ? -1.339 11.133 19.741 1.00 78.25 176 PRO A C 1
ATOM 1385 O O . PRO A 1 176 ? -2.154 10.214 19.648 1.00 78.25 176 PRO A O 1
ATOM 1388 N N . PRO A 1 177 ? -0.716 11.370 20.912 1.00 72.12 177 PRO A N 1
ATOM 1389 C CA . PRO A 1 177 ? -0.830 10.477 22.075 1.00 72.12 177 PRO A CA 1
ATOM 1390 C C . PRO A 1 177 ? -2.264 10.237 22.585 1.00 72.12 177 PRO A C 1
ATOM 1392 O O . PRO A 1 177 ? -2.512 9.315 23.355 1.00 72.12 177 PRO A O 1
ATOM 1395 N N . ARG A 1 178 ? -3.216 11.098 22.196 1.00 84.38 178 ARG A N 1
ATOM 1396 C CA . ARG A 1 178 ? -4.650 11.012 22.533 1.00 84.38 178 ARG A CA 1
ATOM 1397 C C . ARG A 1 178 ? -5.529 10.607 21.343 1.00 84.38 178 ARG A C 1
ATOM 1399 O O . ARG A 1 178 ? -6.753 10.699 21.451 1.00 84.38 178 ARG A O 1
ATOM 1406 N N . ALA A 1 179 ? -4.940 10.192 20.220 1.00 86.75 179 ALA A N 1
ATOM 1407 C CA . ALA A 1 179 ? -5.668 9.804 19.012 1.00 86.75 179 ALA A CA 1
ATOM 1408 C C . ALA A 1 179 ? -6.642 8.656 19.294 1.00 86.75 179 ALA A C 1
ATOM 1410 O O . ALA A 1 179 ? -7.827 8.785 18.998 1.00 86.75 179 ALA A O 1
ATOM 1411 N N . LEU A 1 180 ? -6.175 7.607 19.985 1.00 89.31 180 LEU A N 1
ATOM 1412 C CA . LEU A 1 180 ? -6.995 6.458 20.384 1.00 89.31 180 LEU A CA 1
ATOM 1413 C C . LEU A 1 180 ? -8.240 6.882 21.167 1.00 89.31 180 LEU A C 1
ATOM 1415 O O . LEU A 1 180 ? -9.362 6.556 20.789 1.00 89.31 180 LEU A O 1
ATOM 1419 N N . LYS A 1 181 ? -8.051 7.685 22.218 1.00 89.62 181 LYS A N 1
ATOM 1420 C CA . LYS A 1 181 ? -9.160 8.217 23.015 1.00 89.62 181 LYS A CA 1
ATOM 1421 C C . LYS A 1 181 ? -10.136 9.026 22.172 1.00 89.62 181 LYS A C 1
ATOM 1423 O O . LYS A 1 181 ? -11.340 8.815 22.243 1.00 89.62 181 LYS A O 1
ATOM 1428 N N . THR A 1 182 ? -9.606 9.944 21.371 1.00 90.50 182 THR A N 1
ATOM 1429 C CA . THR A 1 182 ? -10.413 10.860 20.561 1.00 90.50 182 THR A CA 1
ATOM 1430 C C . THR A 1 182 ? -11.256 10.095 19.543 1.00 90.50 182 THR A C 1
ATOM 1432 O O . THR A 1 182 ? -12.424 10.422 19.348 1.00 90.50 182 THR A O 1
ATOM 1435 N N . HIS A 1 183 ? -10.688 9.062 18.922 1.00 91.19 183 HIS A N 1
ATOM 1436 C CA . HIS A 1 183 ? -11.384 8.188 17.981 1.00 91.19 183 HIS A CA 1
ATOM 1437 C C . HIS A 1 183 ? -12.505 7.390 18.656 1.00 91.19 183 HIS A C 1
ATOM 1439 O O . HIS A 1 183 ? -13.652 7.436 18.208 1.00 91.19 183 HIS A O 1
ATOM 1445 N N . LEU A 1 184 ? -12.215 6.735 19.785 1.00 91.19 184 LEU A N 1
ATOM 1446 C CA . LEU A 1 184 ? -13.218 5.970 20.533 1.00 91.19 184 LEU A CA 1
ATOM 1447 C C . LEU A 1 184 ? -14.348 6.859 21.079 1.00 91.19 184 LEU A C 1
ATOM 1449 O O . LEU A 1 184 ? -15.514 6.465 21.020 1.00 91.19 184 LEU A O 1
ATOM 1453 N N . ASP A 1 185 ? -14.026 8.066 21.555 1.00 90.88 185 ASP A N 1
ATOM 1454 C CA . ASP A 1 185 ? -15.004 9.036 22.064 1.00 90.88 185 ASP A CA 1
ATOM 1455 C C . ASP A 1 185 ? -15.925 9.558 20.948 1.00 90.88 185 ASP A C 1
ATOM 1457 O O . ASP A 1 185 ? -17.132 9.713 21.166 1.00 90.88 185 ASP A O 1
ATOM 1461 N N . LYS A 1 186 ? -15.390 9.794 19.740 1.00 89.69 186 LYS A N 1
ATOM 1462 C CA . LYS A 1 186 ? -16.180 10.191 18.559 1.00 89.69 186 LYS A CA 1
ATOM 1463 C C . LYS A 1 186 ? -17.172 9.101 18.149 1.00 89.69 186 LYS A C 1
ATOM 1465 O O . LYS A 1 186 ? -18.316 9.407 17.827 1.00 89.69 186 LYS A O 1
ATOM 1470 N N . ALA A 1 187 ? -16.756 7.838 18.213 1.00 88.50 187 ALA A N 1
ATOM 1471 C CA . ALA A 1 187 ? -17.563 6.686 17.815 1.00 88.50 187 ALA A CA 1
ATOM 1472 C C . ALA A 1 187 ? -18.364 6.055 18.975 1.00 88.50 187 ALA A C 1
ATOM 1474 O O . ALA A 1 187 ? -18.907 4.959 18.829 1.00 88.50 187 ALA A O 1
ATOM 1475 N N . LYS A 1 188 ? -18.477 6.727 20.132 1.00 90.44 188 LYS A N 1
ATOM 1476 C CA . LYS A 1 188 ? -19.083 6.170 21.359 1.00 90.44 188 LYS A CA 1
ATOM 1477 C C . LYS A 1 188 ? -20.544 5.723 21.229 1.00 90.44 188 LYS A C 1
ATOM 1479 O O . LYS A 1 188 ? -21.026 4.969 22.067 1.00 90.44 188 LYS A O 1
ATOM 1484 N N . SER A 1 189 ? -21.267 6.218 20.227 1.00 90.94 189 SER A N 1
ATOM 1485 C CA . SER A 1 189 ? -22.652 5.826 19.943 1.00 90.94 189 SER A CA 1
ATOM 1486 C C . SER A 1 189 ? -22.755 4.496 19.193 1.00 90.94 189 SER A C 1
ATOM 1488 O O . SER A 1 189 ? -23.822 3.891 19.175 1.00 90.94 189 SER A O 1
ATOM 1490 N N . LEU A 1 190 ? -21.663 4.030 18.581 1.00 92.06 190 LEU A N 1
ATOM 1491 C CA . LEU A 1 190 ? -21.623 2.804 17.790 1.00 92.06 190 LEU A CA 1
ATOM 1492 C C . LEU A 1 190 ? -21.268 1.587 18.662 1.00 92.06 190 LEU A C 1
ATOM 1494 O O . LEU A 1 190 ? -20.646 1.755 19.716 1.00 92.06 190 LEU A O 1
ATOM 1498 N N . PRO A 1 191 ? -21.600 0.353 18.236 1.00 93.00 191 PRO A N 1
ATOM 1499 C CA . PRO A 1 191 ? -21.086 -0.865 18.862 1.00 93.00 191 PRO A CA 1
ATOM 1500 C C . PRO A 1 191 ? -19.555 -0.886 18.871 1.00 93.00 191 PRO A C 1
ATOM 1502 O O . PRO A 1 191 ? -18.933 -0.399 17.930 1.00 93.00 191 PRO A O 1
ATOM 1505 N N . PHE A 1 192 ? -18.940 -1.482 19.896 1.00 93.88 192 PHE A N 1
ATOM 1506 C CA . PHE A 1 192 ? -17.481 -1.455 20.064 1.00 93.88 192 PHE A CA 1
ATOM 1507 C C . PHE A 1 192 ? -16.724 -1.962 18.825 1.00 93.88 192 PHE A C 1
ATOM 1509 O O . PHE A 1 192 ? -15.783 -1.312 18.377 1.00 93.88 192 PHE A O 1
ATOM 1516 N N . VAL A 1 193 ? -17.202 -3.048 18.204 1.00 94.44 193 VAL A N 1
ATOM 1517 C CA . VAL A 1 193 ? -16.621 -3.608 16.970 1.00 94.44 193 VAL A CA 1
ATOM 1518 C C . VAL A 1 193 ? -16.535 -2.584 15.834 1.00 94.44 193 VAL A C 1
ATOM 1520 O O . VAL A 1 193 ? -15.522 -2.512 15.146 1.00 94.44 193 VAL A O 1
ATOM 1523 N N . ARG A 1 194 ? -17.541 -1.711 15.687 1.00 93.19 194 ARG A N 1
ATOM 1524 C CA . ARG A 1 194 ? -17.551 -0.636 14.682 1.00 93.19 194 ARG A CA 1
ATOM 1525 C C . ARG A 1 194 ? -16.545 0.464 14.997 1.00 93.19 194 ARG A C 1
ATOM 1527 O O . ARG A 1 194 ? -15.997 1.052 14.076 1.00 93.19 194 ARG A O 1
ATOM 1534 N N . ARG A 1 195 ? -16.277 0.725 16.280 1.00 93.62 195 ARG A N 1
ATOM 1535 C CA . ARG A 1 195 ? -15.281 1.724 16.707 1.00 93.62 195 ARG A CA 1
ATOM 1536 C C . ARG A 1 195 ? -13.860 1.282 16.370 1.00 93.62 195 ARG A C 1
ATOM 1538 O O . ARG A 1 195 ? -13.028 2.128 16.068 1.00 93.62 195 ARG A O 1
ATOM 1545 N N . ILE A 1 196 ? -13.603 -0.027 16.416 1.00 93.50 196 ILE A N 1
ATOM 1546 C CA . ILE A 1 196 ? -12.299 -0.621 16.093 1.00 93.50 196 ILE A CA 1
ATOM 1547 C C . ILE A 1 196 ? -12.178 -1.097 14.638 1.00 93.50 196 ILE A C 1
ATOM 1549 O O . ILE A 1 196 ? -11.142 -1.634 14.264 1.00 93.50 196 ILE A O 1
ATOM 1553 N N . SER A 1 197 ? -13.222 -0.923 13.818 1.00 94.69 197 SER A N 1
ATOM 1554 C CA . SER A 1 197 ? -13.232 -1.306 12.398 1.00 94.69 197 SER A CA 1
ATOM 1555 C C . SER A 1 197 ? -12.452 -0.294 11.546 1.00 94.69 197 SER A C 1
ATOM 1557 O O . SER A 1 197 ? -13.011 0.299 10.632 1.00 94.69 197 SER A O 1
ATOM 1559 N N . ASP A 1 198 ? -11.187 -0.055 11.875 1.00 94.00 198 ASP A N 1
ATOM 1560 C CA . ASP A 1 198 ? -10.288 0.884 11.199 1.00 94.00 198 ASP A CA 1
ATOM 1561 C C . ASP A 1 198 ? -8.897 0.238 11.119 1.00 94.00 198 ASP A C 1
ATOM 1563 O O . ASP A 1 198 ? -8.386 -0.263 12.123 1.00 94.00 198 ASP A O 1
ATOM 1567 N N . PHE A 1 199 ? -8.316 0.187 9.920 1.00 94.62 199 PHE A N 1
ATOM 1568 C CA . PHE A 1 199 ? -7.052 -0.515 9.691 1.00 94.62 199 PHE A CA 1
ATOM 1569 C C . PHE A 1 199 ? -5.886 0.125 10.459 1.00 94.62 199 PHE A C 1
ATOM 1571 O O . PHE A 1 199 ? -5.153 -0.584 11.148 1.00 94.62 199 PHE A O 1
ATOM 1578 N N . HIS A 1 200 ? -5.753 1.452 10.408 1.00 93.00 200 HIS A N 1
ATOM 1579 C CA . HIS A 1 200 ? -4.652 2.171 11.057 1.00 93.00 200 HIS A CA 1
ATOM 1580 C C . HIS A 1 200 ? -4.754 2.074 12.583 1.00 93.00 200 HIS A C 1
ATOM 1582 O O . HIS A 1 200 ? -3.754 1.963 13.295 1.00 93.00 200 HIS A O 1
ATOM 1588 N N . LEU A 1 201 ? -5.983 2.021 13.106 1.00 92.88 201 LEU A N 1
ATOM 1589 C CA . LEU A 1 201 ? -6.208 1.709 14.513 1.00 92.88 201 LEU A CA 1
ATOM 1590 C C . LEU A 1 201 ? -5.756 0.283 14.862 1.00 92.88 201 LEU A C 1
ATOM 1592 O O . LEU A 1 201 ? -5.072 0.098 15.867 1.00 92.88 201 LEU A O 1
ATOM 1596 N N . LEU A 1 202 ? -6.118 -0.726 14.065 1.00 93.56 202 LEU A N 1
ATOM 1597 C CA . LEU A 1 202 ? -5.692 -2.111 14.303 1.00 93.56 202 LEU A CA 1
ATOM 1598 C C . LEU A 1 202 ? -4.164 -2.254 14.250 1.00 93.56 202 LEU A C 1
ATOM 1600 O O . LEU A 1 202 ? -3.602 -2.949 15.096 1.00 93.56 202 LEU A O 1
ATOM 1604 N N . LEU A 1 203 ? -3.502 -1.540 13.337 1.00 92.44 203 LEU A N 1
ATOM 1605 C CA . LEU A 1 203 ? -2.042 -1.489 13.236 1.00 92.44 203 LEU A CA 1
ATOM 1606 C C . LEU A 1 203 ? -1.391 -0.817 14.455 1.00 92.44 203 LEU A C 1
ATOM 1608 O O . LEU A 1 203 ? -0.346 -1.248 14.943 1.00 92.44 203 LEU A O 1
ATOM 1612 N N . LEU A 1 204 ? -2.023 0.212 15.022 1.00 90.19 204 LEU A N 1
ATOM 1613 C CA . LEU A 1 204 ? -1.569 0.764 16.296 1.00 90.19 204 LEU A CA 1
ATOM 1614 C C . LEU A 1 204 ? -1.729 -0.255 17.434 1.00 90.19 204 LEU A C 1
ATOM 1616 O O . LEU A 1 204 ? -0.836 -0.400 18.272 1.00 90.19 204 LEU A O 1
ATOM 1620 N N . LEU A 1 205 ? -2.871 -0.944 17.490 1.00 90.81 205 LEU A N 1
ATOM 1621 C CA . LEU A 1 205 ? -3.170 -1.914 18.541 1.00 90.81 205 LEU A CA 1
ATOM 1622 C C . LEU A 1 205 ? -2.226 -3.123 18.486 1.00 90.81 205 LEU A C 1
ATOM 1624 O O . LEU A 1 205 ? -1.781 -3.574 19.541 1.00 90.81 205 LEU A O 1
ATOM 1628 N N . SER A 1 206 ? -1.826 -3.594 17.303 1.00 91.19 206 SER A N 1
ATOM 1629 C CA . SER A 1 206 ? -0.881 -4.713 17.157 1.00 91.19 206 SER A CA 1
ATOM 1630 C C . SER A 1 206 ? 0.500 -4.454 17.768 1.00 91.19 206 SER A C 1
ATOM 1632 O O . SER A 1 206 ? 1.258 -5.393 17.973 1.00 91.19 206 SER A O 1
ATOM 1634 N N . ARG A 1 207 ? 0.832 -3.205 18.122 1.00 87.00 207 ARG A N 1
ATOM 1635 C CA . ARG A 1 207 ? 2.056 -2.875 18.878 1.00 87.00 207 ARG A CA 1
ATOM 1636 C C . ARG A 1 207 ? 1.981 -3.282 20.355 1.00 87.00 207 ARG A C 1
ATOM 1638 O O . ARG A 1 207 ? 3.007 -3.318 21.028 1.00 87.00 207 ARG A O 1
ATOM 1645 N N . PHE A 1 208 ? 0.778 -3.542 20.866 1.00 87.69 208 PHE A N 1
ATOM 1646 C CA . PHE A 1 208 ? 0.505 -3.858 22.273 1.00 87.69 208 PHE A CA 1
ATOM 1647 C C . PHE A 1 208 ? -0.120 -5.241 22.475 1.00 87.69 208 PHE A C 1
ATOM 1649 O O . PHE A 1 208 ? -0.212 -5.704 23.610 1.00 87.69 208 PHE A O 1
ATOM 1656 N N . PHE A 1 209 ? -0.553 -5.875 21.390 1.00 90.38 209 PHE A N 1
ATOM 1657 C CA . PHE A 1 209 ? -1.214 -7.173 21.372 1.00 90.38 209 PHE A CA 1
ATOM 1658 C C . PHE A 1 209 ? -0.328 -8.220 20.699 1.00 90.38 209 PHE A C 1
ATOM 1660 O O . PHE A 1 209 ? 0.508 -7.886 19.860 1.00 90.38 209 PHE A O 1
ATOM 1667 N N . ASP A 1 210 ? -0.509 -9.492 21.052 1.00 89.81 210 ASP A N 1
ATOM 1668 C CA . ASP A 1 210 ? 0.233 -10.571 20.411 1.00 89.81 210 ASP A CA 1
ATOM 1669 C C . ASP A 1 210 ? -0.231 -10.757 18.956 1.00 89.81 210 ASP A C 1
ATOM 1671 O O . ASP A 1 210 ? -1.405 -11.005 18.664 1.00 89.81 210 ASP A O 1
ATOM 1675 N N . VAL A 1 211 ? 0.715 -10.642 18.025 1.00 88.12 211 VAL A N 1
ATOM 1676 C CA . VAL A 1 211 ? 0.454 -10.688 16.577 1.00 88.12 211 VAL A CA 1
ATOM 1677 C C . VAL A 1 211 ? -0.075 -12.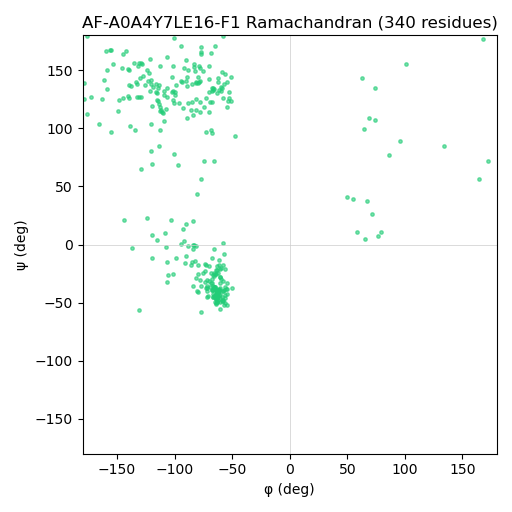055 16.126 1.00 88.12 211 VAL A C 1
ATOM 1679 O O . VAL A 1 211 ? -0.792 -12.136 15.133 1.00 88.12 211 VAL A O 1
ATOM 1682 N N . ASN A 1 212 ? 0.232 -13.133 16.852 1.00 88.00 212 ASN A N 1
ATOM 1683 C CA . ASN A 1 212 ? -0.131 -14.494 16.456 1.00 88.00 212 ASN A CA 1
ATOM 1684 C C . ASN A 1 212 ? -1.489 -14.946 17.010 1.00 88.00 212 ASN A C 1
ATOM 1686 O O . ASN A 1 212 ? -2.033 -15.944 16.539 1.00 88.00 212 ASN A O 1
ATOM 1690 N N . SER A 1 213 ? -2.034 -14.249 18.010 1.00 90.44 213 SER A N 1
ATOM 1691 C CA . SER A 1 213 ? -3.244 -14.675 18.725 1.00 90.44 213 SER A CA 1
ATOM 1692 C C . SER A 1 213 ? -4.285 -13.566 18.860 1.00 90.44 213 SER A C 1
ATOM 1694 O O . SER A 1 213 ? -5.411 -13.720 18.383 1.00 90.44 213 SER A O 1
ATOM 1696 N N . ASP A 1 214 ? -3.913 -12.431 19.441 1.00 92.62 214 ASP A N 1
ATOM 1697 C CA . ASP A 1 214 ? -4.831 -11.327 19.716 1.00 92.62 214 ASP A CA 1
ATOM 1698 C C . ASP A 1 214 ? -5.243 -10.587 18.439 1.00 92.62 214 ASP A C 1
ATOM 1700 O O . ASP A 1 214 ? -6.426 -10.309 18.226 1.00 92.62 214 ASP A O 1
ATOM 1704 N N . VAL A 1 215 ? -4.277 -10.284 17.563 1.00 91.50 215 VAL A N 1
ATOM 1705 C CA . VAL A 1 215 ? -4.538 -9.561 16.307 1.00 91.50 215 VAL A CA 1
ATOM 1706 C C . VAL A 1 215 ? -5.503 -10.342 15.401 1.00 91.50 215 VAL A C 1
ATOM 1708 O O . VAL A 1 215 ? -6.512 -9.754 14.996 1.00 91.50 215 VAL A O 1
ATOM 1711 N N . PRO A 1 216 ? -5.306 -11.651 15.131 1.00 92.25 216 PRO A N 1
ATOM 1712 C CA . PRO A 1 216 ? -6.277 -12.449 14.385 1.00 92.25 216 PRO A CA 1
ATOM 1713 C C . PRO A 1 216 ? -7.670 -12.473 15.023 1.00 92.25 216 PRO A C 1
ATOM 1715 O O . PRO A 1 216 ? -8.664 -12.359 14.307 1.00 92.25 216 PRO A O 1
ATOM 1718 N N . ALA A 1 217 ? -7.766 -12.570 16.354 1.00 93.12 217 ALA A N 1
ATOM 1719 C CA . ALA A 1 217 ? -9.050 -12.582 17.056 1.00 93.12 217 ALA A CA 1
ATOM 1720 C C . ALA A 1 217 ? -9.808 -11.251 16.903 1.00 93.12 217 ALA A C 1
ATOM 1722 O O . ALA A 1 217 ? -11.011 -11.241 16.623 1.00 93.12 217 ALA A O 1
ATOM 1723 N N . LEU A 1 218 ? -9.106 -10.120 17.035 1.00 95.00 218 LEU A N 1
ATOM 1724 C CA . LEU A 1 218 ? -9.677 -8.788 16.818 1.00 95.00 218 LEU A CA 1
ATOM 1725 C C . LEU A 1 218 ? -10.110 -8.593 15.362 1.00 95.00 218 LEU A C 1
ATOM 1727 O O . LEU A 1 218 ? -11.225 -8.128 15.112 1.00 95.00 218 LEU A O 1
ATOM 1731 N N . CYS A 1 219 ? -9.271 -8.993 14.405 1.00 95.00 219 CYS A N 1
ATOM 1732 C CA . CYS A 1 219 ? -9.587 -8.886 12.983 1.00 95.00 219 CYS A CA 1
ATOM 1733 C C . CYS A 1 219 ? -10.791 -9.754 12.605 1.00 95.00 219 CYS A C 1
ATOM 1735 O O . CYS A 1 219 ? -11.673 -9.277 11.897 1.00 95.00 219 CYS A O 1
ATOM 1737 N N . GLN A 1 220 ? -10.906 -10.968 13.151 1.00 93.50 220 GLN A N 1
ATOM 1738 C CA . GLN A 1 220 ? -12.076 -11.823 12.945 1.00 93.50 220 GLN A CA 1
ATOM 1739 C C . GLN A 1 220 ? -13.357 -11.174 13.487 1.00 93.50 220 GLN A C 1
ATOM 1741 O O . GLN A 1 220 ? -14.406 -11.247 12.844 1.00 93.50 220 GLN A O 1
ATOM 1746 N N . CYS A 1 221 ? -13.287 -10.500 14.642 1.00 94.81 221 CYS A N 1
ATOM 1747 C CA . CYS A 1 221 ? -14.431 -9.752 15.166 1.00 94.81 221 CYS A CA 1
ATOM 1748 C C . CYS A 1 221 ? -14.851 -8.631 14.210 1.00 94.81 221 CYS A C 1
ATOM 1750 O O . CYS A 1 221 ? -16.040 -8.465 13.944 1.00 94.81 221 CYS A O 1
ATOM 1752 N N . VAL A 1 222 ? -13.885 -7.889 13.660 1.00 94.88 222 VAL A N 1
ATOM 1753 C CA . VAL A 1 222 ? -14.137 -6.829 12.672 1.00 94.88 222 VAL A CA 1
ATOM 1754 C C . VAL A 1 222 ? -14.693 -7.407 11.369 1.00 94.88 222 VAL A C 1
ATOM 1756 O O . VAL A 1 222 ? -15.680 -6.890 10.850 1.00 94.88 222 VAL A O 1
ATOM 1759 N N . GLN A 1 223 ? -14.132 -8.501 10.861 1.00 93.12 223 GLN A N 1
ATOM 1760 C CA . GLN A 1 223 ? -14.580 -9.143 9.627 1.00 93.12 223 GLN A CA 1
ATOM 1761 C C . GLN A 1 223 ? -16.027 -9.642 9.743 1.00 93.12 223 GLN A C 1
ATOM 1763 O O . GLN A 1 223 ? -16.853 -9.368 8.876 1.00 93.12 223 GLN A O 1
ATOM 1768 N N . LEU A 1 224 ? -16.352 -10.338 10.837 1.00 93.06 224 LEU A N 1
ATOM 1769 C CA . LEU A 1 224 ? -17.683 -10.903 11.082 1.00 93.06 224 LEU A CA 1
ATOM 1770 C C . LEU A 1 224 ? -18.667 -9.900 11.695 1.00 93.06 224 LEU A C 1
ATOM 1772 O O . LEU A 1 224 ? -19.831 -10.241 11.907 1.00 93.06 224 LEU A O 1
ATOM 1776 N N . GLN A 1 225 ? -18.206 -8.686 12.012 1.00 93.69 225 GLN A N 1
ATOM 1777 C CA . GLN A 1 225 ? -18.960 -7.681 12.766 1.00 93.69 225 GLN A CA 1
ATOM 1778 C C . GLN A 1 225 ? -19.572 -8.261 14.056 1.00 93.69 225 GLN A C 1
ATOM 1780 O O . GLN A 1 225 ? -20.718 -7.976 14.411 1.00 93.69 225 GLN A O 1
ATOM 1785 N N . SER A 1 226 ? -18.802 -9.099 14.753 1.00 94.62 226 SER A N 1
ATOM 1786 C CA . SER A 1 226 ? -19.232 -9.814 15.953 1.00 94.62 226 SER A CA 1
ATOM 1787 C C . SER A 1 226 ? -18.856 -9.073 17.241 1.00 94.62 226 SER A C 1
ATOM 1789 O O . SER A 1 226 ? -18.152 -8.059 17.244 1.00 94.62 226 SER A O 1
ATOM 1791 N N . THR A 1 227 ? -19.370 -9.557 18.371 1.00 94.94 227 THR A N 1
ATOM 1792 C CA . THR A 1 227 ? -19.078 -8.973 19.683 1.00 94.94 227 THR A CA 1
ATOM 1793 C C . THR A 1 227 ? -17.612 -9.184 20.052 1.00 94.94 227 THR A C 1
ATOM 1795 O O . THR A 1 227 ? -17.154 -10.317 20.175 1.00 94.94 227 THR A O 1
ATOM 1798 N N . VAL A 1 228 ? -16.899 -8.087 20.308 1.00 95.12 228 VAL A N 1
ATOM 1799 C CA . VAL A 1 228 ? -15.522 -8.124 20.818 1.00 95.12 228 VAL A CA 1
ATOM 1800 C C . VAL A 1 228 ? -15.531 -8.629 22.269 1.00 95.12 228 VAL A C 1
ATOM 1802 O O . VAL A 1 228 ? -16.307 -8.102 23.069 1.00 95.12 228 VAL A O 1
ATOM 1805 N N . PRO A 1 229 ? -14.694 -9.608 22.653 1.00 95.25 229 PRO A N 1
ATOM 1806 C CA . PRO A 1 229 ? -14.598 -10.068 24.039 1.00 95.25 229 PRO A CA 1
ATOM 1807 C C . PRO A 1 229 ? -14.318 -8.930 25.031 1.00 95.25 229 PRO A C 1
ATOM 1809 O O . PRO A 1 229 ? -13.496 -8.054 24.765 1.00 95.25 229 PRO A O 1
ATOM 1812 N N . GLU A 1 230 ? -14.971 -8.959 26.197 1.00 93.25 230 GLU A N 1
ATOM 1813 C CA . GLU A 1 230 ? -14.895 -7.886 27.205 1.00 93.25 230 GLU A CA 1
ATOM 1814 C C . GLU A 1 230 ? -13.454 -7.582 27.644 1.00 93.25 230 GLU A C 1
ATOM 1816 O O . GLU A 1 230 ? -13.089 -6.419 27.797 1.00 93.25 230 GLU A O 1
ATOM 1821 N N . GLY A 1 231 ? -12.602 -8.609 27.750 1.00 93.50 231 GLY A N 1
ATOM 1822 C CA . GLY A 1 231 ? -11.182 -8.436 28.065 1.00 93.50 231 GLY A CA 1
ATOM 1823 C C . GLY A 1 231 ? -10.464 -7.502 27.086 1.00 93.50 231 GLY A C 1
ATOM 1824 O O . GLY A 1 231 ? -9.780 -6.575 27.517 1.00 93.50 231 GLY A O 1
ATOM 1825 N N . TYR A 1 232 ? -10.681 -7.671 25.777 1.00 94.62 232 TYR A N 1
ATOM 1826 C CA . TYR A 1 232 ? -10.101 -6.783 24.766 1.00 94.62 232 TYR A CA 1
ATOM 1827 C C . TYR A 1 232 ? -10.687 -5.375 24.830 1.00 94.62 232 TYR A C 1
ATOM 1829 O O . TYR A 1 232 ? -9.942 -4.405 24.705 1.00 94.62 232 TYR A O 1
ATOM 1837 N N . GLN A 1 233 ? -11.9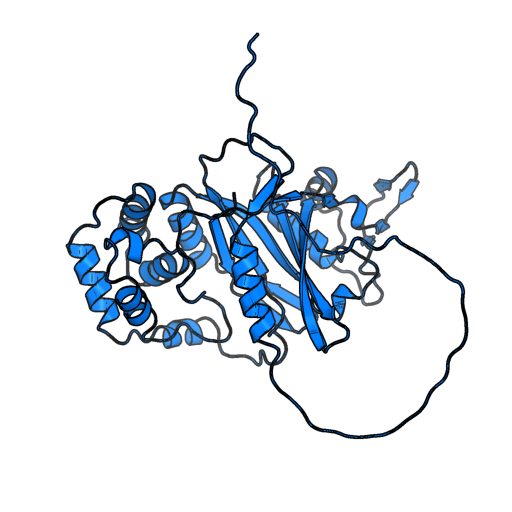96 -5.247 25.072 1.00 94.25 233 GLN A N 1
ATOM 1838 C CA . GLN A 1 233 ? -12.626 -3.933 25.224 1.00 94.25 233 GLN A CA 1
ATOM 1839 C C . GLN A 1 233 ? -11.987 -3.151 26.377 1.00 94.25 233 GLN A C 1
ATOM 1841 O O . GLN A 1 233 ? -11.566 -2.011 26.192 1.00 94.25 233 GLN A O 1
ATOM 1846 N N . LEU A 1 234 ? -11.831 -3.787 27.542 1.00 92.38 234 LEU A N 1
ATOM 1847 C CA . LEU A 1 234 ? -11.218 -3.177 28.721 1.00 92.38 234 LEU A CA 1
ATOM 1848 C C . LEU A 1 234 ? -9.753 -2.797 28.487 1.00 92.38 234 LEU A C 1
ATOM 1850 O O . LEU A 1 234 ? -9.335 -1.718 28.908 1.00 92.38 234 LEU A O 1
ATOM 1854 N N . LEU A 1 235 ? -8.976 -3.649 27.810 1.00 92.12 235 LEU A N 1
ATOM 1855 C CA . LEU A 1 235 ? -7.578 -3.358 27.479 1.00 92.12 235 LEU A CA 1
ATOM 1856 C C . LEU A 1 235 ? -7.468 -2.143 26.554 1.00 92.12 235 LEU A C 1
ATOM 1858 O O . LEU A 1 235 ? -6.747 -1.200 26.875 1.00 92.12 235 LEU A O 1
ATOM 1862 N N . ILE A 1 236 ? -8.238 -2.117 25.466 1.00 92.50 236 ILE A N 1
ATOM 1863 C CA . ILE A 1 236 ? -8.240 -1.011 24.500 1.00 92.50 236 ILE A CA 1
ATOM 1864 C C . ILE A 1 236 ? -8.726 0.291 25.159 1.00 92.50 236 ILE A C 1
ATOM 1866 O O . ILE A 1 236 ? -8.135 1.354 24.965 1.00 92.50 236 ILE A O 1
ATOM 1870 N N . GLU A 1 237 ? -9.765 0.236 25.993 1.00 91.06 237 GLU A N 1
ATOM 1871 C CA . GLU A 1 237 ? -10.232 1.408 26.740 1.00 91.06 237 GLU A CA 1
ATOM 1872 C C . GLU A 1 237 ? -9.222 1.885 27.790 1.00 91.06 237 GLU A C 1
ATOM 1874 O O . GLU A 1 237 ? -9.097 3.087 28.033 1.00 91.06 237 GLU A O 1
ATOM 1879 N N . SER A 1 238 ? -8.500 0.965 28.431 1.00 89.75 238 SER A N 1
ATOM 1880 C CA . SER A 1 238 ? -7.424 1.292 29.368 1.00 89.75 238 SER A CA 1
ATOM 1881 C C . SER A 1 238 ? -6.273 1.994 28.646 1.00 89.75 238 SER A C 1
ATOM 1883 O O . SER A 1 238 ? -5.827 3.061 29.075 1.00 89.75 238 SER A O 1
ATOM 1885 N N . MET A 1 239 ? -5.876 1.468 27.485 1.00 87.88 239 MET A N 1
ATOM 1886 C CA . MET A 1 239 ? -4.899 2.080 26.585 1.00 87.88 239 MET A CA 1
ATOM 1887 C C . MET A 1 239 ? -5.326 3.485 26.152 1.00 87.88 239 MET A C 1
ATOM 1889 O O . MET A 1 239 ? -4.503 4.391 26.130 1.00 87.88 239 MET A O 1
ATOM 1893 N N . ALA A 1 240 ? -6.615 3.705 25.884 1.00 86.69 240 ALA A N 1
ATOM 1894 C CA . ALA A 1 240 ? -7.149 5.023 25.545 1.00 86.69 240 ALA A CA 1
ATOM 1895 C C . ALA A 1 240 ? -7.111 6.020 26.720 1.00 86.69 240 ALA A C 1
ATOM 1897 O O . ALA A 1 240 ? -7.018 7.234 26.521 1.00 86.69 240 ALA A O 1
ATOM 1898 N N . LYS A 1 241 ? -7.210 5.532 27.961 1.00 83.38 241 LYS A N 1
ATOM 1899 C CA . LYS A 1 241 ? -7.137 6.364 29.173 1.00 83.38 241 LYS A CA 1
ATOM 1900 C C . LYS A 1 241 ? -5.696 6.738 29.517 1.00 83.38 241 LYS A C 1
ATOM 1902 O O . LYS A 1 241 ? -5.474 7.818 30.069 1.00 83.38 241 LYS A O 1
ATOM 1907 N N . PHE A 1 242 ? -4.732 5.884 29.183 1.00 74.50 242 PHE A N 1
ATOM 1908 C CA . PHE A 1 242 ? -3.314 6.175 29.347 1.00 74.50 242 PHE A CA 1
ATOM 1909 C C . PHE A 1 242 ? -2.793 7.036 28.191 1.00 74.50 242 PHE A C 1
ATOM 1911 O O . PHE A 1 242 ? -3.138 6.835 27.032 1.00 74.50 242 PHE A O 1
ATOM 1918 N N . VAL A 1 243 ? -1.937 8.017 28.489 1.00 64.56 243 VAL A N 1
ATOM 1919 C CA . VAL A 1 243 ? -1.208 8.723 27.427 1.00 64.56 243 VAL A CA 1
ATOM 1920 C C . VAL A 1 243 ? -0.146 7.766 26.909 1.00 64.56 243 VAL A C 1
ATOM 1922 O O . VAL A 1 243 ? 0.923 7.636 27.506 1.00 64.56 243 VAL A O 1
ATOM 1925 N N . ILE A 1 244 ? -0.449 7.076 25.815 1.00 62.06 244 ILE A N 1
ATOM 1926 C CA . ILE A 1 244 ? 0.533 6.237 25.143 1.00 62.06 244 ILE A CA 1
ATOM 1927 C C . ILE A 1 244 ? 1.547 7.179 24.492 1.00 62.06 244 ILE A C 1
ATOM 1929 O O . ILE A 1 244 ? 1.215 7.942 23.584 1.00 62.06 244 ILE A O 1
ATOM 1933 N N . ARG A 1 245 ? 2.799 7.155 24.960 1.00 57.41 245 ARG A N 1
ATOM 1934 C CA . ARG A 1 245 ? 3.911 7.806 24.253 1.00 57.41 245 ARG A CA 1
ATOM 1935 C C . ARG A 1 245 ? 4.281 6.964 23.029 1.00 57.41 245 ARG A C 1
ATOM 1937 O O . ARG A 1 245 ? 5.315 6.312 23.022 1.00 57.41 245 ARG A O 1
ATOM 1944 N N . ILE A 1 246 ? 3.416 6.971 22.017 1.00 57.06 246 ILE A N 1
ATOM 1945 C CA . ILE A 1 246 ? 3.644 6.281 20.738 1.00 57.06 246 ILE A CA 1
ATOM 1946 C C . ILE A 1 246 ? 4.871 6.892 20.045 1.00 57.06 246 ILE A C 1
ATOM 1948 O O . ILE A 1 246 ? 5.780 6.170 19.648 1.00 57.06 246 ILE A O 1
ATOM 1952 N N . GLY A 1 247 ? 4.969 8.229 20.049 1.00 50.94 247 GLY A N 1
ATOM 1953 C CA . GLY A 1 247 ? 6.029 8.957 19.343 1.00 50.94 247 GLY A CA 1
ATOM 1954 C C . GLY A 1 247 ? 7.463 8.671 19.804 1.00 50.94 247 GLY A C 1
ATOM 1955 O O . GLY A 1 247 ? 8.392 8.942 19.058 1.00 50.94 247 GLY A O 1
ATOM 1956 N N . LEU A 1 248 ? 7.675 8.088 20.990 1.00 48.56 248 LEU A N 1
ATOM 1957 C CA . LEU A 1 248 ? 9.028 7.761 21.461 1.00 48.56 248 LEU A CA 1
ATOM 1958 C C . LEU A 1 248 ? 9.567 6.468 20.832 1.00 48.56 248 LEU A C 1
ATOM 1960 O O . LEU A 1 248 ? 10.776 6.315 20.728 1.00 48.56 248 LEU A O 1
ATOM 1964 N N . ILE A 1 249 ? 8.696 5.548 20.406 1.00 52.16 249 ILE A N 1
ATOM 1965 C CA . ILE A 1 249 ? 9.117 4.302 19.749 1.00 52.16 249 ILE A CA 1
ATOM 1966 C C . ILE A 1 249 ? 9.429 4.571 18.271 1.00 52.16 249 ILE A C 1
ATOM 1968 O O . ILE A 1 249 ? 10.435 4.076 17.772 1.00 52.16 249 ILE A O 1
ATOM 1972 N N . ASP A 1 250 ? 8.630 5.407 17.602 1.00 50.59 250 ASP A N 1
ATOM 1973 C CA . ASP A 1 250 ? 8.845 5.739 16.185 1.00 50.59 250 ASP A CA 1
ATOM 1974 C C . ASP A 1 250 ? 10.073 6.641 15.990 1.00 50.59 250 ASP A C 1
ATOM 1976 O O . ASP A 1 250 ? 10.893 6.351 15.124 1.00 50.59 250 ASP A O 1
ATOM 1980 N N . GLN A 1 251 ? 10.306 7.630 16.871 1.00 48.56 251 GLN A N 1
ATOM 1981 C CA . GLN A 1 251 ? 11.531 8.453 16.848 1.00 48.56 251 GLN A CA 1
ATOM 1982 C C . GLN A 1 251 ? 12.821 7.660 17.125 1.00 48.56 251 GLN A C 1
ATOM 1984 O O . GLN A 1 251 ? 13.902 8.079 16.716 1.00 48.56 251 GLN A O 1
ATOM 1989 N N . LEU A 1 252 ? 12.735 6.531 17.840 1.00 49.19 252 LEU A N 1
ATOM 1990 C CA . LEU A 1 252 ? 13.882 5.644 18.067 1.00 49.19 252 LEU A CA 1
ATOM 1991 C C . LEU A 1 252 ? 14.141 4.709 16.881 1.00 49.19 252 LEU A C 1
ATOM 1993 O O . LEU A 1 252 ? 15.284 4.301 16.679 1.00 49.19 252 LEU A O 1
ATOM 1997 N N . LYS A 1 253 ? 13.097 4.349 16.126 1.00 52.34 253 LYS A N 1
ATOM 1998 C CA . LYS A 1 253 ? 13.191 3.448 14.970 1.00 52.34 253 LYS A CA 1
ATOM 1999 C C . LYS A 1 253 ? 13.600 4.198 13.698 1.00 52.34 253 LYS A C 1
ATOM 2001 O O . LYS A 1 253 ? 14.395 3.676 12.923 1.00 52.34 253 LYS A O 1
ATOM 2006 N N . TYR A 1 254 ? 13.135 5.440 13.549 1.00 54.88 254 TYR A N 1
ATOM 2007 C CA . TYR A 1 254 ? 13.439 6.331 12.431 1.00 54.88 254 TYR A CA 1
ATOM 2008 C C . TYR A 1 254 ? 13.776 7.733 12.973 1.00 54.88 254 TYR A C 1
ATOM 2010 O O . TYR A 1 254 ? 12.867 8.488 13.325 1.00 54.88 254 TYR A O 1
ATOM 2018 N N . PRO A 1 255 ? 15.065 8.094 13.117 1.00 45.94 255 PRO A N 1
ATOM 2019 C CA . PRO A 1 255 ? 15.442 9.407 13.636 1.00 45.94 255 PRO A CA 1
ATOM 2020 C C . PRO A 1 255 ? 14.947 10.529 12.711 1.00 45.94 255 PRO A C 1
ATOM 2022 O O . PRO A 1 255 ? 15.035 10.410 11.490 1.00 45.94 255 PRO A O 1
ATOM 2025 N N . GLU A 1 256 ? 14.451 11.627 13.297 1.00 43.50 256 GLU A N 1
ATOM 2026 C CA . GLU A 1 256 ? 14.040 12.834 12.565 1.00 43.50 256 GLU A CA 1
ATOM 2027 C C . GLU A 1 256 ? 15.187 13.341 11.679 1.00 43.50 256 GLU A C 1
ATOM 2029 O O . GLU A 1 256 ? 16.246 13.741 12.170 1.00 43.50 256 GLU A O 1
ATOM 2034 N N . VAL A 1 257 ? 14.960 13.361 10.367 1.00 44.41 257 VAL A N 1
ATOM 2035 C CA . VAL A 1 257 ? 15.821 14.038 9.394 1.00 44.41 257 VAL A CA 1
ATOM 2036 C C . VAL A 1 257 ? 14.944 14.954 8.546 1.00 44.41 257 VAL A C 1
ATOM 2038 O O . VAL A 1 257 ? 13.783 14.655 8.302 1.00 44.41 257 VAL A O 1
ATOM 2041 N N . ASP A 1 258 ? 15.502 16.099 8.163 1.00 38.84 258 ASP A N 1
ATOM 2042 C CA . ASP A 1 258 ? 14.855 17.256 7.535 1.00 38.84 258 ASP A CA 1
ATOM 2043 C C . ASP A 1 258 ? 13.928 16.904 6.346 1.00 38.84 258 ASP A C 1
ATOM 2045 O O . ASP A 1 258 ? 14.364 16.818 5.202 1.00 38.84 258 ASP A O 1
ATOM 2049 N N . THR A 1 259 ? 12.628 16.721 6.608 1.00 42.16 259 THR A N 1
ATOM 2050 C CA . THR A 1 259 ? 11.576 16.409 5.614 1.00 42.16 259 THR A CA 1
ATOM 2051 C C . THR A 1 259 ? 10.909 17.655 5.023 1.00 42.16 259 THR A C 1
ATOM 2053 O O . THR A 1 259 ? 9.835 17.560 4.429 1.00 42.16 259 THR A O 1
ATOM 2056 N N . ARG A 1 260 ? 11.528 18.841 5.138 1.00 38.78 260 ARG A N 1
ATOM 2057 C CA . ARG A 1 260 ? 10.955 20.128 4.682 1.00 38.78 260 ARG A CA 1
ATOM 2058 C C . ARG A 1 260 ? 10.568 20.192 3.192 1.00 38.78 260 ARG A C 1
ATOM 2060 O O . ARG A 1 260 ? 9.934 21.166 2.807 1.00 38.78 260 ARG A O 1
ATOM 2067 N N . GLY A 1 261 ? 10.903 19.184 2.381 1.00 37.97 261 GLY A N 1
ATOM 2068 C CA . GLY A 1 261 ? 10.502 19.060 0.972 1.00 37.97 261 GLY A CA 1
ATOM 2069 C C . GLY A 1 261 ? 9.587 17.873 0.629 1.00 37.97 261 GLY A C 1
ATOM 2070 O O . GLY A 1 261 ? 9.306 17.675 -0.544 1.00 37.97 261 GLY A O 1
ATOM 2071 N N . CYS A 1 262 ? 9.133 17.072 1.601 1.00 41.78 262 CYS A N 1
ATOM 2072 C CA . CYS A 1 262 ? 8.390 15.822 1.347 1.00 41.78 262 CYS A CA 1
ATOM 2073 C C . CYS A 1 262 ? 6.873 15.950 1.592 1.00 41.78 262 CYS A C 1
ATOM 2075 O O . CYS A 1 262 ? 6.198 14.960 1.848 1.00 41.78 262 CYS A O 1
ATOM 2077 N N . LEU A 1 263 ? 6.323 17.171 1.573 1.00 46.91 263 LEU A N 1
ATOM 2078 C CA . LEU A 1 263 ? 4.902 17.404 1.883 1.00 46.91 263 LEU A CA 1
ATOM 2079 C C . LEU A 1 263 ? 3.944 16.871 0.802 1.00 46.91 263 LEU A C 1
ATOM 2081 O O . LEU A 1 263 ? 2.776 16.637 1.104 1.00 46.91 263 LEU A O 1
ATOM 2085 N N . ASP A 1 264 ? 4.450 16.623 -0.409 1.00 53.03 264 ASP A N 1
ATOM 2086 C CA . ASP A 1 264 ? 3.635 16.316 -1.589 1.00 53.03 264 ASP A CA 1
ATOM 2087 C C . ASP A 1 264 ? 3.925 14.930 -2.196 1.00 53.03 264 ASP A C 1
ATOM 2089 O O . ASP A 1 264 ? 3.454 14.629 -3.294 1.00 53.03 264 ASP A O 1
ATOM 2093 N N . SER A 1 265 ? 4.728 14.087 -1.529 1.00 59.28 265 SER A N 1
ATOM 2094 C CA . SER A 1 265 ? 5.110 12.760 -2.035 1.00 59.28 265 SER A CA 1
ATOM 2095 C C . SER A 1 265 ? 4.934 11.646 -1.009 1.00 59.28 265 SER A C 1
ATOM 2097 O O . SER A 1 265 ? 5.480 11.754 0.081 1.00 59.28 265 SER A O 1
ATOM 2099 N N . PHE A 1 266 ? 4.215 10.582 -1.381 1.00 72.94 266 PHE A N 1
ATOM 2100 C CA . PHE A 1 266 ? 4.103 9.336 -0.623 1.00 72.94 266 PHE A CA 1
ATOM 2101 C C . PHE A 1 266 ? 4.071 8.104 -1.542 1.00 72.94 266 PHE A C 1
ATOM 2103 O O . PHE A 1 266 ? 3.794 8.192 -2.744 1.00 72.94 266 PHE A O 1
ATOM 2110 N N . SER A 1 267 ? 4.260 6.936 -0.939 1.00 73.06 267 SER A N 1
ATOM 2111 C CA . SER A 1 267 ? 4.139 5.607 -1.527 1.00 73.06 267 SER A CA 1
ATOM 2112 C C . SER A 1 267 ? 3.461 4.619 -0.572 1.00 73.06 267 SER A C 1
ATOM 2114 O O . SER A 1 267 ? 3.730 4.579 0.626 1.00 73.06 267 SER A O 1
ATOM 2116 N N . ALA A 1 268 ? 2.548 3.796 -1.087 1.00 80.12 268 ALA A N 1
ATOM 2117 C CA . ALA A 1 268 ? 1.704 2.952 -0.248 1.00 80.12 268 ALA A CA 1
ATOM 2118 C C . ALA A 1 268 ? 1.210 1.675 -0.940 1.00 80.12 268 ALA A C 1
ATOM 2120 O O . ALA A 1 268 ? 1.078 1.614 -2.161 1.00 80.12 268 ALA A O 1
ATOM 2121 N N . TYR A 1 269 ? 0.882 0.646 -0.159 1.00 83.38 269 TYR A N 1
ATOM 2122 C CA . TYR A 1 269 ? 0.264 -0.583 -0.667 1.00 83.38 269 TYR A CA 1
ATOM 2123 C C . TYR A 1 269 ? -1.265 -0.491 -0.689 1.00 83.38 269 TYR A C 1
ATOM 2125 O O . TYR A 1 269 ? -1.887 0.065 0.215 1.00 83.38 269 TYR A O 1
ATOM 2133 N N . LEU A 1 270 ? -1.879 -1.104 -1.705 1.00 83.62 270 LEU A N 1
ATOM 2134 C CA . LEU A 1 270 ? -3.329 -1.206 -1.881 1.00 83.62 270 LEU A CA 1
ATOM 2135 C C . LEU A 1 270 ? -3.837 -2.579 -1.423 1.00 83.62 270 LEU A C 1
ATOM 2137 O O . LEU A 1 270 ? -3.322 -3.608 -1.872 1.00 83.62 270 LEU A O 1
ATOM 2141 N N . PHE A 1 271 ? -4.894 -2.606 -0.606 1.00 86.56 271 PHE A N 1
ATOM 2142 C CA . PHE A 1 271 ? -5.501 -3.844 -0.100 1.00 86.56 271 PHE A CA 1
ATOM 2143 C C . PHE A 1 271 ? -6.972 -3.981 -0.499 1.00 86.56 271 PHE A C 1
ATOM 2145 O O . PHE A 1 271 ? -7.729 -3.014 -0.436 1.00 86.56 271 PHE A O 1
ATOM 2152 N N . VAL A 1 272 ? -7.394 -5.188 -0.894 1.00 83.88 272 VAL A N 1
ATOM 2153 C CA . VAL A 1 272 ? -8.782 -5.511 -1.290 1.00 83.88 272 VAL A CA 1
ATOM 2154 C C . VAL A 1 272 ? -9.303 -6.721 -0.532 1.00 83.88 272 VAL A C 1
ATOM 2156 O O . VAL A 1 272 ? -8.523 -7.597 -0.171 1.00 83.88 272 VAL A O 1
ATOM 2159 N N . SER A 1 273 ? -10.620 -6.833 -0.379 1.00 77.56 273 SER A N 1
ATOM 2160 C CA . SER A 1 273 ? -11.258 -8.064 0.103 1.00 77.56 273 SER A CA 1
ATOM 2161 C C . SER A 1 273 ? -10.961 -9.277 -0.795 1.00 77.56 273 SER A C 1
ATOM 2163 O O . SER A 1 273 ? -11.064 -9.203 -2.022 1.00 77.56 273 SER A O 1
ATOM 2165 N N . SER A 1 274 ? -10.623 -10.404 -0.169 1.00 67.56 274 SER A N 1
ATOM 2166 C CA . SER A 1 274 ? -10.314 -11.686 -0.811 1.00 67.56 274 SER A CA 1
ATOM 2167 C C . SER A 1 274 ? -11.533 -12.344 -1.467 1.00 67.56 274 SER A C 1
ATOM 2169 O O . SER A 1 274 ? -11.363 -13.084 -2.432 1.00 67.56 274 SER A O 1
ATOM 2171 N N . ASP A 1 275 ? -12.748 -12.024 -1.009 1.00 53.16 275 ASP A N 1
ATOM 2172 C CA . ASP A 1 275 ? -14.008 -12.554 -1.556 1.00 53.16 275 ASP A CA 1
ATOM 2173 C C . ASP A 1 275 ? -14.496 -11.786 -2.796 1.00 53.16 275 ASP A C 1
ATOM 2175 O O . ASP A 1 275 ? -15.533 -12.113 -3.379 1.00 53.16 275 ASP A O 1
ATOM 2179 N N . ALA A 1 276 ? -13.761 -10.756 -3.230 1.00 51.03 276 ALA A N 1
ATOM 2180 C CA . ALA A 1 276 ? -14.073 -10.038 -4.455 1.00 51.03 276 ALA A CA 1
ATOM 2181 C C . ALA A 1 276 ? -13.841 -10.954 -5.667 1.00 51.03 276 ALA A C 1
ATOM 2183 O O . ALA A 1 276 ? -12.725 -11.082 -6.175 1.00 51.03 276 ALA A O 1
ATOM 2184 N N . THR A 1 277 ? -14.914 -11.586 -6.149 1.00 37.91 277 THR A N 1
ATOM 2185 C CA . THR A 1 277 ? -14.921 -12.292 -7.430 1.00 37.91 277 THR A CA 1
ATOM 2186 C C . THR A 1 277 ? -14.446 -11.338 -8.519 1.00 37.91 277 THR A C 1
ATOM 2188 O O . THR A 1 277 ? -15.029 -10.268 -8.701 1.00 37.91 277 THR A O 1
ATOM 2191 N N . ALA A 1 278 ? -13.390 -11.728 -9.232 1.00 35.66 278 ALA A N 1
ATOM 2192 C CA . ALA A 1 278 ? -12.838 -11.029 -10.385 1.00 35.66 278 ALA A CA 1
ATOM 2193 C C . ALA A 1 278 ? -13.844 -11.034 -11.548 1.00 35.66 278 ALA A C 1
ATOM 2195 O O . ALA A 1 278 ? -13.691 -11.771 -12.516 1.00 35.66 278 ALA A O 1
ATOM 2196 N N . THR A 1 279 ? -14.929 -10.266 -11.450 1.00 33.53 279 THR A N 1
ATOM 2197 C CA . THR A 1 279 ? -15.920 -10.208 -12.526 1.00 33.53 279 THR A CA 1
ATOM 2198 C C . THR A 1 279 ? -15.559 -9.203 -13.608 1.00 33.53 279 THR A C 1
ATOM 2200 O O . THR A 1 279 ? -16.057 -9.356 -14.716 1.00 33.53 279 THR A O 1
ATOM 2203 N N . HIS A 1 280 ? -14.624 -8.271 -13.396 1.00 38.03 280 HIS A N 1
ATOM 2204 C CA . HIS A 1 280 ? -14.183 -7.337 -14.437 1.00 38.03 280 HIS A CA 1
ATOM 2205 C C . HIS A 1 280 ? -12.661 -7.125 -14.409 1.00 38.03 280 HIS A C 1
ATOM 2207 O O . HIS A 1 280 ? -12.144 -6.355 -13.609 1.00 38.03 280 HIS A O 1
ATOM 2213 N N . GLN A 1 281 ? -11.957 -7.788 -15.332 1.00 38.25 281 GLN A N 1
ATOM 2214 C CA . GLN A 1 281 ? -10.489 -7.868 -15.455 1.00 38.25 281 GLN A CA 1
ATOM 2215 C C . GLN A 1 281 ? -9.718 -6.535 -15.604 1.00 38.25 281 GLN A C 1
ATOM 2217 O O . GLN A 1 281 ? -8.506 -6.564 -15.758 1.00 38.25 281 GLN A O 1
ATOM 2222 N N . HIS A 1 282 ? -10.377 -5.373 -15.598 1.00 42.62 282 HIS A N 1
ATOM 2223 C CA . HIS A 1 282 ? -9.742 -4.079 -15.904 1.00 42.62 282 HIS A CA 1
ATOM 2224 C C . HIS A 1 282 ? -10.295 -2.912 -15.067 1.00 42.62 282 HIS A C 1
ATOM 2226 O O . HIS A 1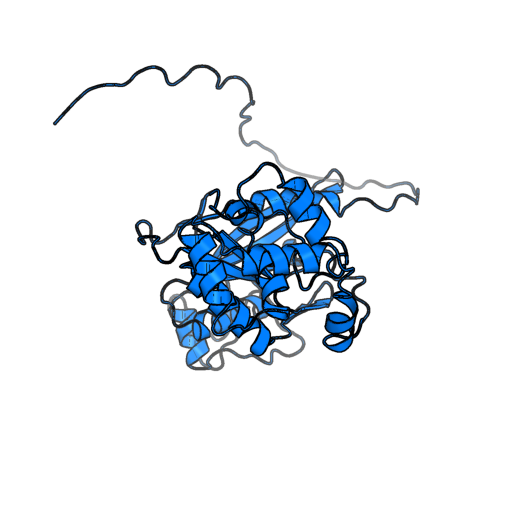 282 ? -10.215 -1.757 -15.493 1.00 42.62 282 HIS A O 1
ATOM 2232 N N . MET A 1 283 ? -10.916 -3.191 -13.913 1.00 39.12 283 MET A N 1
ATOM 2233 C CA . MET A 1 283 ? -11.553 -2.152 -13.096 1.00 39.12 283 MET A CA 1
ATOM 2234 C C . MET A 1 283 ? -11.176 -2.255 -11.617 1.00 39.12 283 MET A C 1
ATOM 2236 O O . MET A 1 283 ? -11.356 -3.290 -10.977 1.00 39.12 283 MET A O 1
ATOM 2240 N N . ILE A 1 284 ? -10.690 -1.147 -11.062 1.00 46.06 284 ILE A N 1
ATOM 2241 C CA . ILE A 1 284 ? -10.430 -0.953 -9.636 1.00 46.06 284 ILE A CA 1
ATOM 2242 C C . ILE A 1 284 ? -11.565 -0.123 -9.071 1.00 46.06 284 ILE A C 1
ATOM 2244 O O . ILE A 1 284 ? -11.888 0.923 -9.603 1.00 46.06 284 ILE A O 1
ATOM 2248 N N . HIS A 1 285 ? -12.130 -0.558 -7.957 1.00 47.06 285 HIS A N 1
ATOM 2249 C CA . HIS A 1 285 ? -13.153 0.182 -7.228 1.00 47.06 285 HIS A CA 1
ATOM 2250 C C . HIS A 1 285 ? -12.543 0.737 -5.930 1.00 47.06 285 HIS A C 1
ATOM 2252 O O . HIS A 1 285 ? -12.136 -0.080 -5.109 1.00 47.06 285 HIS A O 1
ATOM 2258 N N . CYS A 1 286 ? -12.448 2.053 -5.721 1.00 45.88 286 CYS A N 1
ATOM 2259 C CA . CYS A 1 286 ? -11.801 2.679 -4.562 1.00 45.88 286 CYS A CA 1
ATOM 2260 C C . CYS A 1 286 ? -12.464 4.012 -4.170 1.00 45.88 286 CYS A C 1
ATOM 2262 O O . CYS A 1 286 ? -12.548 4.924 -4.978 1.00 45.88 286 CYS A O 1
ATOM 2264 N N . GLY A 1 287 ? -12.906 4.147 -2.920 1.00 43.94 287 GLY A N 1
ATOM 2265 C CA . GLY A 1 287 ? -13.442 5.397 -2.349 1.00 43.94 287 GLY A CA 1
ATOM 2266 C C . GLY A 1 287 ? -12.502 6.072 -1.356 1.00 43.94 287 GLY A C 1
ATOM 2267 O O . GLY A 1 287 ? -12.809 7.164 -0.888 1.00 43.94 287 GLY A O 1
ATOM 2268 N N . VAL A 1 288 ? -11.343 5.465 -1.084 1.00 47.97 288 VAL A N 1
ATOM 2269 C CA . VAL A 1 288 ? -10.269 6.056 -0.266 1.00 47.97 288 VAL A CA 1
ATOM 2270 C C . VAL A 1 288 ? -9.667 7.291 -0.965 1.00 47.97 288 VAL A C 1
ATOM 2272 O O . VAL A 1 288 ? -9.174 8.205 -0.312 1.00 47.97 288 VAL A O 1
ATOM 2275 N N . PHE A 1 289 ? -9.779 7.378 -2.297 1.00 45.78 289 PHE A N 1
ATOM 2276 C CA . PHE A 1 289 ? -9.245 8.492 -3.087 1.00 45.78 289 PHE A CA 1
ATOM 2277 C C . PHE A 1 289 ? -9.920 9.845 -2.811 1.00 45.78 289 PHE A C 1
ATOM 2279 O O . PHE A 1 289 ? -9.224 10.856 -2.746 1.00 45.78 289 PHE A O 1
ATOM 2286 N N . LYS A 1 290 ? -11.238 9.877 -2.554 1.00 41.94 290 LYS A N 1
ATOM 2287 C CA . LYS A 1 290 ? -11.979 11.134 -2.305 1.00 41.94 290 LYS A CA 1
ATOM 2288 C C . LYS A 1 290 ? -11.664 11.779 -0.960 1.00 41.94 290 LYS A C 1
ATOM 2290 O O . LYS A 1 290 ? -11.746 12.997 -0.819 1.00 41.94 290 LYS A O 1
ATOM 2295 N N . GLU A 1 291 ? -11.340 10.978 0.051 1.00 44.50 291 GLU A N 1
ATOM 2296 C CA . GLU A 1 291 ? -10.952 11.515 1.359 1.00 44.50 291 GLU A CA 1
ATOM 2297 C C . GLU A 1 291 ? -9.540 12.112 1.297 1.00 44.50 291 GLU A C 1
ATOM 2299 O O . GLU A 1 291 ? -9.287 13.163 1.882 1.00 44.50 291 GLU A O 1
ATOM 2304 N N . ARG A 1 292 ? -8.674 11.541 0.450 1.00 49.34 292 ARG A N 1
ATOM 2305 C CA . ARG A 1 292 ? -7.330 12.059 0.189 1.00 49.34 292 ARG A CA 1
ATOM 2306 C C . ARG A 1 292 ? -7.303 13.339 -0.645 1.00 49.34 292 ARG A C 1
ATOM 2308 O O . ARG A 1 292 ? -6.511 14.227 -0.354 1.00 49.34 292 ARG A O 1
ATOM 2315 N N . GLU A 1 293 ? -8.192 13.467 -1.629 1.00 46.59 293 GLU A N 1
ATOM 2316 C CA . GLU A 1 293 ? -8.379 14.708 -2.397 1.00 46.59 293 GLU A CA 1
ATOM 2317 C C . GLU A 1 293 ? -8.656 15.903 -1.461 1.00 46.59 293 GLU A C 1
ATOM 2319 O O . GLU A 1 293 ? -8.098 16.987 -1.632 1.00 46.59 293 GLU A O 1
ATOM 2324 N N . ARG A 1 294 ? -9.431 15.678 -0.387 1.00 40.03 294 ARG A N 1
ATOM 2325 C CA . ARG A 1 294 ? -9.709 16.691 0.643 1.00 40.03 294 ARG A CA 1
ATOM 2326 C C . ARG A 1 294 ? -8.504 16.999 1.534 1.00 40.03 294 ARG A C 1
ATOM 2328 O O . ARG A 1 294 ? -8.336 18.155 1.908 1.00 40.03 294 ARG A O 1
ATOM 2335 N N . GLU A 1 295 ? -7.681 16.009 1.884 1.00 41.41 295 GLU A N 1
ATOM 2336 C CA . GLU A 1 295 ? -6.482 16.222 2.711 1.00 41.41 295 GLU A CA 1
ATOM 2337 C C . GLU A 1 295 ? -5.377 16.971 1.947 1.00 41.41 295 GLU A C 1
ATOM 2339 O O . GLU A 1 295 ? -4.837 17.946 2.473 1.00 41.41 295 GLU A O 1
ATOM 2344 N N . CYS A 1 296 ? -5.103 16.598 0.690 1.00 38.41 296 CYS A N 1
ATOM 2345 C CA . CYS A 1 296 ? -4.124 17.288 -0.160 1.00 38.41 296 CYS A CA 1
ATOM 2346 C C . CYS A 1 296 ? -4.539 18.741 -0.458 1.00 38.41 296 CYS A C 1
ATOM 2348 O O . CYS A 1 296 ? -3.703 19.642 -0.416 1.00 38.41 296 CYS A O 1
ATOM 2350 N N . ALA A 1 297 ? -5.835 19.009 -0.666 1.00 36.12 297 ALA A N 1
ATOM 2351 C CA . ALA A 1 297 ? -6.340 20.367 -0.895 1.00 36.12 297 ALA A CA 1
ATOM 2352 C C . ALA A 1 297 ? -6.211 21.294 0.335 1.00 36.12 297 ALA A C 1
ATOM 2354 O O . ALA A 1 297 ? -6.127 22.516 0.192 1.00 36.12 297 ALA A O 1
ATOM 2355 N N . LEU A 1 298 ? -6.188 20.739 1.553 1.00 36.31 298 LEU A N 1
ATOM 2356 C CA . LEU A 1 298 ? -6.092 21.508 2.802 1.00 36.31 298 LEU A CA 1
ATOM 2357 C C . LEU A 1 298 ? -4.644 21.836 3.213 1.00 36.31 298 LEU A C 1
ATOM 2359 O O . LEU A 1 298 ? -4.446 22.763 4.001 1.00 36.31 298 LEU A O 1
ATOM 2363 N N . GLY A 1 299 ? -3.643 21.137 2.664 1.00 35.25 299 GLY A N 1
ATOM 2364 C CA . GLY A 1 299 ? -2.215 21.381 2.923 1.00 35.25 299 GLY A CA 1
ATOM 2365 C C . GLY A 1 299 ? -1.648 22.652 2.270 1.00 35.25 299 GLY A C 1
ATOM 2366 O O . GLY A 1 299 ? -0.627 23.171 2.711 1.00 35.25 299 GLY A O 1
ATOM 2367 N N . GLY A 1 300 ? -2.335 23.215 1.269 1.00 31.36 300 GLY A N 1
ATOM 2368 C CA . GLY A 1 300 ? -1.839 24.317 0.431 1.00 31.36 300 GLY A CA 1
ATOM 2369 C C . GLY A 1 300 ? -2.003 25.747 0.972 1.00 31.36 300 GLY A C 1
ATOM 2370 O O . GLY A 1 300 ? -1.985 26.694 0.187 1.00 31.36 300 GLY A O 1
ATOM 2371 N N . ARG A 1 301 ? -2.199 25.972 2.281 1.00 32.91 301 ARG A N 1
ATOM 2372 C CA . ARG A 1 301 ? -2.360 27.336 2.841 1.00 32.91 301 ARG A CA 1
ATOM 2373 C C . ARG A 1 301 ? -1.218 27.763 3.766 1.00 32.91 301 ARG A C 1
ATOM 2375 O O . ARG A 1 301 ? -1.370 27.731 4.981 1.00 32.91 301 ARG A O 1
ATOM 2382 N N . ALA A 1 302 ? -0.141 28.285 3.176 1.00 26.36 302 ALA A N 1
ATOM 2383 C CA . ALA A 1 302 ? 0.686 29.392 3.694 1.00 26.36 302 ALA A CA 1
ATOM 2384 C C . ALA A 1 302 ? 1.760 29.728 2.640 1.00 26.36 302 ALA A C 1
ATOM 2386 O O . ALA A 1 302 ? 2.595 28.895 2.328 1.00 26.36 302 ALA A O 1
ATOM 2387 N N . SER A 1 303 ? 1.746 30.889 1.985 1.00 26.23 303 SER A N 1
ATOM 2388 C CA . SER A 1 303 ? 2.475 32.085 2.429 1.00 26.23 303 SER A CA 1
ATOM 2389 C C . SER A 1 303 ? 2.180 33.220 1.434 1.00 26.23 303 SER A C 1
ATOM 2391 O O . SER A 1 303 ? 2.360 33.050 0.230 1.00 26.23 303 SER A O 1
ATOM 2393 N N . LYS A 1 304 ? 1.699 34.370 1.922 1.00 29.55 304 LYS A N 1
ATOM 2394 C CA . LYS A 1 304 ? 1.629 35.629 1.166 1.00 29.55 304 LYS A CA 1
ATOM 2395 C C . LYS A 1 304 ? 2.787 36.507 1.621 1.00 29.55 304 LYS A C 1
ATOM 2397 O O . LYS A 1 304 ? 2.816 36.825 2.801 1.00 29.55 304 LYS A O 1
ATOM 2402 N N . GLU A 1 305 ? 3.630 36.960 0.696 1.00 26.16 305 GLU A N 1
ATOM 2403 C CA . GLU A 1 305 ? 4.192 38.322 0.651 1.00 26.16 305 GLU A CA 1
ATOM 2404 C C . GLU A 1 305 ? 5.100 38.496 -0.580 1.00 26.16 305 GLU A C 1
ATOM 2406 O O . GLU A 1 305 ? 5.875 37.603 -0.910 1.00 26.16 305 GLU A O 1
ATOM 2411 N N . GLY A 1 306 ? 5.014 39.658 -1.244 1.00 24.34 306 GLY A N 1
ATOM 2412 C CA . GLY A 1 306 ? 5.988 40.087 -2.256 1.00 24.34 306 GLY A CA 1
ATOM 2413 C C . GLY A 1 306 ? 5.390 40.641 -3.551 1.00 24.34 306 GLY A C 1
ATOM 2414 O O . GLY A 1 306 ? 5.259 39.937 -4.543 1.00 24.34 306 GLY A O 1
ATOM 2415 N N . THR A 1 307 ? 5.062 41.931 -3.556 1.00 26.86 307 THR A N 1
ATOM 2416 C CA . THR A 1 307 ? 4.776 42.751 -4.748 1.00 26.86 307 THR A CA 1
ATOM 2417 C C . THR A 1 307 ? 6.008 42.949 -5.641 1.00 26.86 307 THR A C 1
ATOM 2419 O O . THR A 1 307 ? 7.038 43.380 -5.126 1.00 26.86 307 THR A O 1
ATOM 2422 N N . ALA A 1 308 ? 5.867 42.797 -6.966 1.00 23.98 308 ALA A N 1
A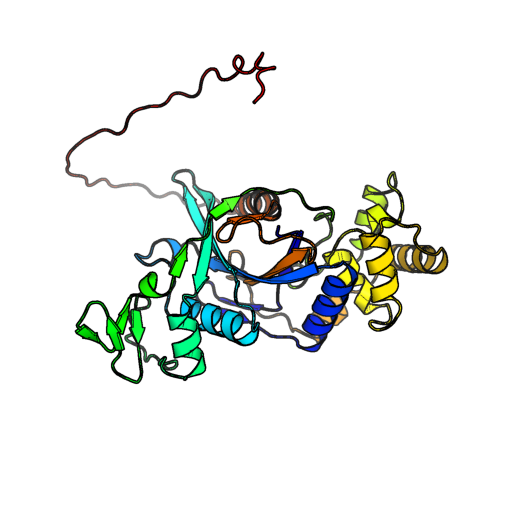TOM 2423 C CA . ALA A 1 308 ? 6.597 43.579 -7.979 1.00 23.98 308 ALA A CA 1
ATOM 2424 C C . ALA A 1 308 ? 5.903 43.516 -9.362 1.00 23.98 308 ALA A C 1
ATOM 2426 O O . ALA A 1 308 ? 5.362 42.487 -9.755 1.00 23.98 308 ALA A O 1
ATOM 2427 N N . GLU A 1 309 ? 5.900 44.649 -10.069 1.00 22.44 309 GLU A N 1
ATOM 2428 C CA . GLU A 1 309 ? 5.209 44.938 -11.335 1.00 22.44 309 GLU A CA 1
ATOM 2429 C C . GLU A 1 309 ? 5.935 44.463 -12.619 1.00 22.44 309 GLU A C 1
ATOM 2431 O O . GLU A 1 309 ? 7.150 44.596 -12.708 1.00 22.44 309 GLU A O 1
ATOM 2436 N N . ARG A 1 310 ? 5.120 44.120 -13.648 1.00 20.97 310 ARG A N 1
ATOM 2437 C CA . ARG A 1 310 ? 5.297 44.219 -15.136 1.00 20.97 310 ARG A CA 1
ATOM 2438 C C . ARG A 1 310 ? 6.445 43.408 -15.796 1.00 20.97 310 ARG A C 1
ATOM 2440 O O . ARG A 1 310 ? 7.525 43.294 -15.254 1.00 20.97 310 ARG A O 1
ATOM 2447 N N . ALA A 1 311 ? 6.313 42.831 -17.002 1.00 19.69 311 ALA A N 1
ATOM 2448 C CA . ALA A 1 311 ? 5.666 43.312 -18.230 1.00 19.69 311 ALA A CA 1
ATOM 2449 C C . ALA A 1 311 ? 5.220 42.184 -19.206 1.00 19.69 311 ALA A C 1
ATOM 2451 O O . ALA A 1 311 ? 5.616 41.030 -19.087 1.00 19.69 311 ALA A O 1
ATOM 2452 N N . ILE A 1 312 ? 4.401 42.590 -20.183 1.00 22.30 312 ILE A N 1
ATOM 2453 C CA . ILE A 1 312 ? 3.731 41.836 -21.260 1.00 22.30 312 ILE A CA 1
ATOM 2454 C C . ILE A 1 312 ? 4.679 41.550 -22.435 1.00 22.30 312 ILE A C 1
ATOM 2456 O O . ILE A 1 312 ? 5.326 42.495 -22.882 1.00 22.30 312 ILE A O 1
ATOM 2460 N N . VAL A 1 313 ? 4.625 40.342 -23.023 1.00 21.64 313 VAL A N 1
ATOM 2461 C CA . VAL A 1 313 ? 4.783 40.109 -24.480 1.00 21.64 313 VAL A CA 1
ATOM 2462 C C . VAL A 1 313 ? 3.953 38.883 -24.915 1.00 21.64 313 VAL A C 1
ATOM 2464 O O . VAL A 1 313 ? 4.254 37.756 -24.540 1.00 21.64 313 VAL A O 1
ATOM 2467 N N . GLU A 1 314 ? 2.936 39.117 -25.744 1.00 23.45 314 GLU A N 1
ATOM 2468 C CA . GLU A 1 314 ? 2.305 38.149 -26.665 1.00 23.45 314 GLU A CA 1
ATOM 2469 C C . GLU A 1 314 ? 2.851 38.434 -28.084 1.00 23.45 314 GLU A C 1
ATOM 2471 O O . GLU A 1 314 ? 3.220 39.594 -28.319 1.00 23.45 314 GLU A O 1
ATOM 2476 N N . PRO A 1 315 ? 2.916 37.474 -29.046 1.00 29.17 315 PRO A N 1
ATOM 2477 C CA . PRO A 1 315 ? 1.719 37.160 -29.853 1.00 29.17 315 PRO A CA 1
ATOM 2478 C C . PRO A 1 315 ? 1.615 35.781 -30.575 1.00 29.17 315 PRO A C 1
ATOM 2480 O O . PRO A 1 315 ? 2.574 35.274 -31.145 1.00 29.17 315 PRO A O 1
ATOM 2483 N N . HIS A 1 316 ? 0.351 35.336 -30.714 1.00 23.84 316 HIS A N 1
ATOM 2484 C CA . HIS A 1 316 ? -0.301 34.698 -31.891 1.00 23.84 316 HIS A CA 1
ATOM 2485 C C . HIS A 1 316 ? 0.053 33.233 -32.259 1.00 23.84 316 HIS A C 1
ATOM 2487 O O . HIS A 1 316 ? 1.207 32.878 -32.420 1.00 23.84 316 HIS A O 1
ATOM 2493 N N . GLY A 1 317 ? -0.889 32.330 -32.566 1.00 23.27 317 GLY A N 1
ATOM 2494 C CA . GLY A 1 317 ? -2.346 32.424 -32.681 1.00 23.27 317 GLY A CA 1
ATOM 2495 C C . GLY A 1 317 ? -2.978 31.179 -33.345 1.00 23.27 317 GLY A C 1
ATOM 2496 O O . GLY A 1 317 ? -2.265 30.316 -33.854 1.00 23.27 317 GLY A O 1
ATOM 2497 N N . ARG A 1 318 ? -4.326 31.207 -33.405 1.00 25.00 318 ARG A N 1
ATOM 2498 C CA . ARG A 1 318 ? -5.344 30.306 -34.028 1.00 25.00 318 ARG A CA 1
ATOM 2499 C C . ARG A 1 318 ? -5.983 29.251 -33.098 1.00 25.00 318 ARG A C 1
ATOM 2501 O O . ARG A 1 318 ? -5.403 28.202 -32.875 1.00 25.00 318 ARG A O 1
ATOM 2508 N N . THR A 1 319 ? -7.088 29.558 -32.392 1.00 24.59 319 THR A N 1
ATOM 2509 C CA . THR A 1 319 ? -8.544 29.512 -32.767 1.00 24.59 319 THR A CA 1
ATOM 2510 C C . THR A 1 319 ? -9.074 28.094 -33.057 1.00 24.59 319 THR A C 1
ATOM 2512 O O . THR A 1 319 ? -8.742 27.568 -34.113 1.00 24.59 319 THR A O 1
ATOM 2515 N N . LYS A 1 320 ? -9.771 27.408 -32.123 1.00 27.22 320 LYS A N 1
ATOM 2516 C CA . LYS A 1 320 ? -11.214 27.443 -31.689 1.00 27.22 320 LYS A CA 1
ATOM 2517 C C . LYS A 1 320 ? -12.025 26.266 -32.302 1.00 27.22 320 LYS A C 1
ATOM 2519 O O . LYS A 1 320 ? -11.732 25.926 -33.442 1.00 27.22 320 LYS A O 1
ATOM 2524 N N . PRO A 1 321 ? -13.147 25.793 -31.706 1.00 29.73 321 PRO A N 1
ATOM 2525 C CA . PRO A 1 321 ? -13.485 25.638 -30.281 1.00 29.73 321 PRO A CA 1
ATOM 2526 C C . PRO A 1 321 ? -14.005 24.210 -29.937 1.00 29.73 321 PRO A C 1
ATOM 2528 O O . PRO A 1 321 ? -14.546 23.515 -30.795 1.00 29.73 321 PRO A O 1
ATOM 2531 N N . ALA A 1 322 ? -13.893 23.791 -28.672 1.00 25.08 322 ALA A N 1
ATOM 2532 C CA . ALA A 1 322 ? -14.677 22.678 -28.127 1.00 25.08 322 ALA A CA 1
ATOM 2533 C C . ALA A 1 322 ? -15.981 23.234 -27.533 1.00 25.08 322 ALA A C 1
ATOM 2535 O O . ALA A 1 322 ? -15.986 24.333 -26.984 1.00 25.08 322 ALA A O 1
ATOM 2536 N N . LEU A 1 323 ? -17.072 22.500 -27.741 1.00 26.41 323 LEU A N 1
ATOM 2537 C CA . LEU A 1 323 ? -18.436 22.844 -27.351 1.00 26.41 323 LEU A CA 1
ATOM 2538 C C . LEU A 1 323 ? -18.581 23.037 -25.836 1.00 26.41 323 LEU A C 1
ATOM 2540 O O . LEU A 1 323 ? -18.185 22.158 -25.072 1.00 26.41 323 LEU A O 1
ATOM 2544 N N . ASP A 1 324 ? -19.228 24.141 -25.460 1.00 24.50 324 ASP A N 1
ATOM 2545 C CA . ASP A 1 324 ? -19.902 24.317 -24.174 1.00 24.50 324 ASP A CA 1
ATOM 2546 C C . ASP A 1 324 ? -20.877 23.157 -23.935 1.00 24.50 324 ASP A C 1
ATOM 2548 O O . ASP A 1 324 ? -21.699 22.830 -24.797 1.00 24.50 324 ASP A O 1
ATOM 2552 N N . TRP A 1 325 ? -20.804 22.566 -22.747 1.00 26.97 325 TRP A N 1
ATOM 2553 C CA . TRP A 1 325 ? -21.949 21.928 -22.112 1.00 26.97 325 TRP A CA 1
ATOM 2554 C C . TRP A 1 325 ? -22.157 22.646 -20.786 1.00 26.97 325 TRP A C 1
ATOM 2556 O O . TRP A 1 325 ? -21.386 22.462 -19.848 1.00 26.97 325 TRP A O 1
ATOM 2566 N N . ASP A 1 326 ? -23.173 23.506 -20.769 1.00 27.12 326 ASP A N 1
ATOM 2567 C CA . ASP A 1 326 ? -23.685 24.155 -19.572 1.00 27.12 326 ASP A CA 1
ATOM 2568 C C . ASP A 1 326 ? -24.251 23.107 -18.602 1.00 27.12 326 ASP A C 1
ATOM 2570 O O . ASP A 1 326 ? -25.080 22.265 -18.967 1.00 27.12 326 ASP A O 1
ATOM 2574 N N . ASP A 1 327 ? -23.824 23.205 -17.346 1.00 31.20 327 ASP A N 1
ATOM 2575 C CA . ASP A 1 327 ? -24.508 22.640 -16.191 1.00 31.20 327 ASP A CA 1
ATOM 2576 C C . ASP A 1 327 ? -25.817 23.406 -15.965 1.00 31.20 327 ASP A C 1
ATOM 2578 O O . ASP A 1 327 ? -25.817 24.459 -15.338 1.00 31.20 327 ASP A O 1
ATOM 2582 N N . GLU A 1 328 ? -26.949 22.872 -16.431 1.00 30.70 328 GLU A N 1
ATOM 2583 C CA . GLU A 1 328 ? -28.247 23.094 -15.782 1.00 30.70 328 GLU A CA 1
ATOM 2584 C C . GLU A 1 328 ? -29.295 22.059 -16.245 1.00 30.70 328 GLU A C 1
ATOM 2586 O O . GLU A 1 328 ? -29.604 21.926 -17.426 1.00 30.70 328 GLU A O 1
ATOM 2591 N N . ASN A 1 329 ? -29.899 21.373 -15.263 1.00 32.53 329 ASN A N 1
ATOM 2592 C CA . ASN A 1 329 ? -31.026 20.423 -15.338 1.00 32.53 329 ASN A CA 1
ATOM 2593 C C . ASN A 1 329 ? -30.740 18.939 -15.640 1.00 32.53 329 ASN A C 1
ATOM 2595 O O . ASN A 1 329 ? -31.156 18.402 -16.663 1.00 32.53 329 ASN A O 1
ATOM 2599 N N . ILE A 1 330 ? -30.258 18.207 -14.627 1.00 28.02 330 ILE A N 1
ATOM 2600 C CA . ILE A 1 330 ? -30.640 16.793 -14.433 1.00 28.02 330 ILE A CA 1
ATOM 2601 C C . ILE A 1 330 ? -31.312 16.637 -13.061 1.00 28.02 330 ILE A C 1
ATOM 2603 O O . ILE A 1 330 ? -30.802 16.039 -12.122 1.00 28.02 330 ILE A O 1
ATOM 2607 N N . SER A 1 331 ? -32.509 17.213 -12.963 1.00 34.16 331 SER A N 1
ATOM 2608 C CA . SER A 1 331 ? -33.542 16.852 -11.989 1.00 34.16 331 SER A CA 1
ATOM 2609 C C . SER A 1 331 ? -34.848 16.627 -12.756 1.00 34.16 331 SER A C 1
ATOM 2611 O O . SER A 1 331 ? -35.777 17.415 -12.622 1.00 34.16 331 SER A O 1
ATOM 2613 N N . ALA A 1 332 ? -34.890 15.604 -13.618 1.00 32.34 332 ALA A N 1
ATOM 2614 C CA . ALA A 1 332 ? -36.115 14.973 -14.140 1.00 32.34 332 ALA A CA 1
ATOM 2615 C C . ALA A 1 332 ? -35.781 13.963 -15.253 1.00 32.34 332 ALA A C 1
ATOM 2617 O O . ALA A 1 332 ? -36.062 14.206 -16.420 1.00 32.34 332 ALA A O 1
ATOM 2618 N N . ALA A 1 333 ? -35.199 12.816 -14.914 1.00 28.55 333 ALA A N 1
ATOM 2619 C CA . ALA A 1 333 ? -35.306 11.616 -15.744 1.00 28.55 333 ALA A CA 1
ATOM 2620 C C . ALA A 1 333 ? -34.848 10.423 -14.911 1.00 28.55 333 ALA A C 1
ATOM 2622 O O . ALA A 1 333 ? -33.669 10.313 -14.625 1.00 28.55 333 ALA A O 1
ATOM 2623 N N . PHE A 1 334 ? -35.806 9.633 -14.434 1.00 27.28 334 PHE A N 1
ATOM 2624 C CA . PHE A 1 334 ? -35.800 8.168 -14.288 1.00 27.28 334 PHE A CA 1
ATOM 2625 C C . PHE A 1 334 ? -36.943 7.786 -13.336 1.00 27.28 334 PHE A C 1
ATOM 2627 O O . PHE A 1 334 ? -36.768 7.159 -12.296 1.00 27.28 334 PHE A O 1
ATOM 2634 N N . SER A 1 335 ? -38.154 8.204 -13.711 1.00 27.88 335 SER A N 1
ATOM 2635 C CA . SER A 1 335 ? -39.358 7.440 -13.424 1.00 27.88 335 SER A CA 1
ATOM 2636 C C . SER A 1 335 ? -39.581 6.477 -14.592 1.00 27.88 335 SER A C 1
ATOM 2638 O O . SER A 1 335 ? -39.483 6.869 -15.751 1.00 27.88 335 SER A O 1
ATOM 2640 N N . ASN A 1 336 ? -39.916 5.237 -14.243 1.00 30.03 336 ASN A N 1
ATOM 2641 C CA . ASN A 1 336 ? -40.443 4.174 -15.099 1.00 30.03 336 ASN A CA 1
ATOM 2642 C C . ASN A 1 336 ? -39.478 3.582 -16.138 1.00 30.03 336 ASN A C 1
ATOM 2644 O O . ASN A 1 336 ? -39.221 4.175 -17.176 1.00 30.03 336 ASN A O 1
ATOM 2648 N N . ILE A 1 337 ? -39.055 2.341 -15.890 1.00 28.52 337 ILE A N 1
ATOM 2649 C CA . ILE A 1 337 ? -39.393 1.182 -16.732 1.00 28.52 337 ILE A CA 1
ATOM 2650 C C . ILE A 1 337 ? -39.275 -0.054 -15.826 1.00 28.52 337 ILE A C 1
ATOM 2652 O O . ILE A 1 337 ? -38.194 -0.558 -15.531 1.00 28.52 337 ILE A O 1
ATOM 2656 N N . THR A 1 338 ? -40.425 -0.470 -15.304 1.00 33.31 338 THR A N 1
ATOM 2657 C CA . THR A 1 338 ? -40.737 -1.875 -15.050 1.00 33.31 338 THR A CA 1
ATOM 2658 C C . THR A 1 338 ? -41.135 -2.528 -16.376 1.00 33.31 338 THR A C 1
ATOM 2660 O O . THR A 1 338 ? -41.662 -1.858 -17.262 1.00 33.31 338 THR A O 1
ATOM 2663 N N . ASP A 1 339 ? -40.918 -3.840 -16.441 1.00 30.50 339 ASP A N 1
ATOM 2664 C CA . ASP A 1 339 ? -41.500 -4.802 -17.383 1.00 30.50 339 ASP A CA 1
ATOM 2665 C C . ASP A 1 339 ? -40.985 -4.792 -18.832 1.00 30.50 339 ASP A C 1
ATOM 2667 O O . ASP A 1 339 ? -41.374 -3.971 -19.659 1.00 30.50 339 ASP A O 1
ATOM 2671 N N . LEU A 1 340 ? -40.204 -5.822 -19.181 1.00 28.62 340 LEU A N 1
ATOM 2672 C CA . LEU A 1 340 ? -40.712 -6.908 -20.033 1.00 28.62 340 LEU A CA 1
ATOM 2673 C C . LEU A 1 340 ? -39.704 -8.061 -20.162 1.00 28.62 340 LEU A C 1
ATOM 2675 O O . LEU A 1 340 ? -38.544 -7.888 -20.526 1.00 28.62 340 LEU A O 1
ATOM 2679 N N . GLU A 1 341 ? -40.222 -9.244 -19.852 1.00 34.91 341 GLU A N 1
ATOM 2680 C CA . GLU A 1 341 ? -39.635 -10.576 -19.957 1.00 34.91 341 GLU A CA 1
ATOM 2681 C C . GLU A 1 341 ? -39.301 -10.972 -21.408 1.00 34.91 341 GLU A C 1
ATOM 2683 O O . GLU A 1 341 ? -40.099 -10.729 -22.319 1.00 34.91 341 GLU A O 1
ATOM 2688 N N . LYS A 1 342 ? -38.191 -11.698 -21.600 1.00 33.28 342 LYS A N 1
ATOM 2689 C CA . LYS A 1 342 ? -38.180 -13.104 -22.056 1.00 33.28 342 LYS A CA 1
ATOM 2690 C C . LYS A 1 342 ? -36.778 -13.697 -22.062 1.00 33.28 342 LYS A C 1
ATOM 2692 O O . LYS A 1 342 ? -35.854 -13.016 -22.555 1.00 33.28 342 LYS A O 1
#

Sequence (342 aa):
MVNFIYEMPEQGTEENLVLMRDTEEEKIVEAIASGLGMRRVGFIFTQTIGQSKKDYTLSNSEVLQAAELHGESGLKEWVTALVKLKVNEEGGADVHFEAFQMSDICVKLFKEGWFETDCGGDYDPKVSRMKKEVVVGVKDVKEVDNDFFLVVVKILDHQGPLSTSFPVENRITSIPPRALKTHLDKAKSLPFVRRISDFHLLLLLSRFFDVNSDVPALCQCVQLQSTVPEGYQLLIESMAKFVIRIGLIDQLKYPEVDTRGCLDSFSAYLFVSSDATATHQHMIHCGVFKERERECALGGRASKEGTAERAIVEPHGRTKPALDWDDENISAAFSNITDLEK